Protein AF-A0A6A6EJ48-F1 (afdb_monomer)

Mean predicted aligned error: 12.06 Å

Sequence (182 aa):
MTHAAISPAILYWGTPVVLITSKNVDDSSNTTQNIFRTKQCVLILPSASISHFVNTIARTTGAEHMSPVKAVLGYRHVKYKWPISGMTPLGSMLVAPLRVKELSDSPTPIKGATMTLELKILRVYVDNSIRKDERIDCIGPDKWDPIIVSFQEFYGLDNSRIAKILTGSEVRDNSLDEEPSI

Foldseek 3Di:
DDKDWFPAPPVDPPDWDKDKDFQDPVSQPPQVVVCVVFQKDADDFAAPVLVQLVVQCPLEGLRPDDDPVSVVVPRDYDVDSCVRSVDDFACDPPGRPRDDFGHDDDWDDDPDRMTMGTTDRPIDMDDQQQADPVGSSYGNLCSRQTWDADPNDTDTCPVVDPDDDDDPVPPDDDPDDDDDDD

Organism: NCBI:txid1314779

pLDDT: mean 71.64, std 15.64, range [31.0, 90.81]

Nearest PDB structures (foldseek):
  3bpk-assembly1_B  TM=7.131E-01  e=1.961E-04  Bacillus cereus ATCC 14579

Structure (mmCIF, N/CA/C/O backbone):
data_AF-A0A6A6EJ48-F1
#
_entry.id   AF-A0A6A6EJ48-F1
#
loop_
_atom_site.group_PDB
_atom_site.id
_atom_site.type_symbol
_atom_site.label_atom_id
_atom_site.label_alt_id
_atom_site.label_comp_id
_atom_site.label_asym_id
_atom_site.label_entity_id
_atom_site.label_seq_id
_atom_site.pdbx_PDB_ins_code
_atom_site.Cartn_x
_atom_site.Cartn_y
_atom_site.Cartn_z
_atom_site.occupancy
_atom_site.B_iso_or_equiv
_atom_site.auth_seq_id
_atom_site.auth_comp_id
_atom_site.auth_asym_id
_atom_site.auth_atom_id
_atom_site.pdbx_PDB_model_num
ATOM 1 N N . MET A 1 1 ? -2.903 -12.635 -14.234 1.00 55.75 1 MET A N 1
ATOM 2 C CA . MET A 1 1 ? -1.908 -11.929 -13.401 1.00 55.75 1 MET A CA 1
ATOM 3 C C . MET A 1 1 ? -1.119 -12.951 -12.603 1.00 55.75 1 MET A C 1
ATOM 5 O O . MET A 1 1 ? -1.691 -13.623 -11.749 1.00 55.75 1 MET A O 1
ATOM 9 N N . THR A 1 2 ? 0.152 -13.151 -12.951 1.00 77.00 2 THR A N 1
ATOM 10 C CA . THR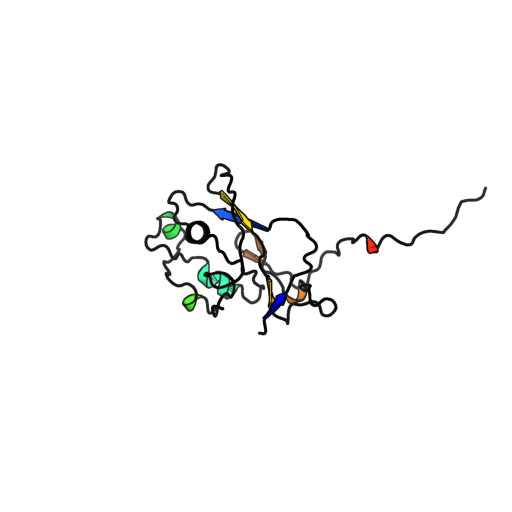 A 1 2 ? 1.054 -14.094 -12.275 1.00 77.00 2 THR A CA 1
ATOM 11 C C . THR A 1 2 ? 2.006 -13.309 -11.382 1.00 77.00 2 THR A C 1
ATOM 13 O O . THR A 1 2 ? 2.823 -12.522 -11.850 1.00 77.00 2 THR A O 1
ATOM 16 N N . HIS A 1 3 ? 1.897 -13.531 -10.073 1.00 75.31 3 HIS A N 1
ATOM 17 C CA . HIS A 1 3 ? 2.796 -12.941 -9.089 1.00 75.31 3 HIS A CA 1
ATOM 18 C C . HIS A 1 3 ? 3.906 -13.934 -8.762 1.00 75.31 3 HIS A C 1
ATOM 20 O O . HIS A 1 3 ? 3.617 -15.067 -8.375 1.00 75.31 3 HIS A O 1
ATOM 26 N N . ALA A 1 4 ? 5.162 -13.499 -8.825 1.00 78.56 4 ALA A N 1
ATOM 27 C CA . ALA A 1 4 ? 6.275 -14.249 -8.252 1.00 78.56 4 ALA A CA 1
ATOM 28 C C . ALA A 1 4 ? 6.845 -13.524 -7.025 1.00 78.56 4 ALA A C 1
ATOM 30 O O . ALA A 1 4 ? 6.841 -12.292 -6.941 1.00 78.56 4 ALA A O 1
ATOM 31 N N . ALA A 1 5 ? 7.335 -14.303 -6.061 1.00 79.75 5 ALA A N 1
ATOM 32 C CA . ALA A 1 5 ? 8.097 -13.766 -4.943 1.00 79.75 5 ALA A CA 1
ATOM 33 C C . ALA A 1 5 ? 9.440 -13.229 -5.451 1.00 79.75 5 ALA A C 1
ATOM 35 O O . ALA A 1 5 ? 10.083 -13.881 -6.272 1.00 79.75 5 ALA A O 1
ATOM 36 N N . ILE A 1 6 ? 9.869 -12.076 -4.944 1.00 75.25 6 ILE A N 1
ATOM 37 C CA . ILE A 1 6 ? 11.215 -11.547 -5.188 1.00 75.25 6 ILE A CA 1
ATOM 38 C C . ILE A 1 6 ? 11.864 -11.113 -3.876 1.00 75.25 6 ILE A C 1
ATOM 40 O O . ILE A 1 6 ? 11.180 -10.740 -2.919 1.00 75.25 6 ILE A O 1
ATOM 44 N N . SER A 1 7 ? 13.195 -11.154 -3.856 1.00 68.75 7 SER A N 1
ATOM 45 C CA . SER A 1 7 ? 14.002 -10.299 -2.990 1.00 68.75 7 SER A CA 1
ATOM 46 C C . SER A 1 7 ? 14.327 -9.067 -3.829 1.00 68.75 7 SER A C 1
ATOM 48 O O . SER A 1 7 ? 15.205 -9.162 -4.685 1.00 68.75 7 SER A O 1
ATOM 50 N N . PRO A 1 8 ? 13.561 -7.971 -3.716 1.00 60.31 8 PRO A N 1
ATOM 51 C CA . PRO A 1 8 ? 13.697 -6.881 -4.661 1.00 60.31 8 PRO A CA 1
ATOM 52 C C . PRO A 1 8 ? 15.005 -6.134 -4.408 1.00 60.31 8 PRO A C 1
ATOM 54 O O . PRO A 1 8 ? 15.325 -5.823 -3.260 1.00 60.31 8 PRO A O 1
ATOM 57 N N . ALA A 1 9 ? 15.714 -5.759 -5.470 1.00 52.00 9 ALA A N 1
ATOM 58 C CA . ALA A 1 9 ? 16.821 -4.810 -5.374 1.00 52.00 9 ALA A CA 1
ATOM 59 C C . ALA A 1 9 ? 16.290 -3.372 -5.269 1.00 52.00 9 ALA A C 1
ATOM 61 O O . ALA A 1 9 ? 16.655 -2.487 -6.044 1.00 52.00 9 ALA A O 1
ATOM 62 N N . ILE A 1 10 ? 15.419 -3.136 -4.280 1.00 54.84 10 ILE A N 1
ATOM 63 C CA . ILE A 1 10 ? 15.182 -1.788 -3.771 1.00 54.84 10 ILE A CA 1
ATOM 64 C C . ILE A 1 10 ? 16.547 -1.312 -3.283 1.00 54.84 10 ILE A C 1
ATOM 66 O O . ILE A 1 10 ? 17.154 -1.950 -2.422 1.00 54.84 10 ILE A O 1
ATOM 70 N N . LEU A 1 11 ? 17.051 -0.225 -3.866 1.00 42.12 11 LEU A N 1
ATOM 71 C CA . LEU A 1 11 ? 18.423 0.248 -3.668 1.00 42.12 11 LEU A CA 1
ATOM 72 C C . LEU A 1 11 ? 18.575 1.021 -2.338 1.00 42.12 11 LEU A C 1
ATOM 74 O O . LEU A 1 11 ? 19.151 2.099 -2.282 1.00 42.12 11 LEU A O 1
ATOM 78 N N . TYR A 1 12 ? 18.021 0.434 -1.274 1.00 44.66 12 TYR A N 1
ATOM 79 C CA . TYR A 1 12 ? 17.993 0.892 0.113 1.00 44.66 12 TYR A CA 1
ATOM 80 C C . TYR A 1 12 ? 18.203 -0.320 1.034 1.00 44.66 12 TYR A C 1
ATOM 82 O O . TYR A 1 12 ? 17.316 -0.745 1.776 1.00 44.66 12 TYR A O 1
ATOM 90 N N . TRP A 1 13 ? 19.391 -0.924 0.952 1.00 31.00 13 TRP A N 1
ATOM 91 C CA . TRP A 1 13 ? 19.819 -1.928 1.927 1.00 31.00 13 TRP A CA 1
ATOM 92 C C . TRP A 1 13 ? 19.894 -1.286 3.321 1.00 31.00 13 TRP A C 1
ATOM 94 O O . TRP A 1 13 ? 20.613 -0.311 3.515 1.00 31.00 13 TRP A O 1
ATOM 104 N N . GLY A 1 14 ? 19.182 -1.857 4.296 1.00 42.69 14 GLY A N 1
ATOM 105 C CA . GLY A 1 14 ? 19.339 -1.521 5.717 1.00 42.69 14 GLY A CA 1
ATOM 106 C C . GLY A 1 14 ? 18.404 -0.454 6.298 1.00 42.69 14 GLY A C 1
ATOM 107 O O . GLY A 1 14 ? 18.509 -0.186 7.491 1.00 42.69 14 GLY A O 1
ATOM 108 N N . THR A 1 15 ? 17.475 0.131 5.534 1.00 51.19 15 THR A N 1
ATOM 109 C CA . THR A 1 15 ? 16.475 1.061 6.098 1.00 51.19 15 THR A CA 1
ATOM 110 C C . THR A 1 15 ? 15.190 0.314 6.483 1.00 51.19 15 THR A C 1
ATOM 112 O O . THR A 1 15 ? 14.636 -0.392 5.635 1.00 51.19 15 THR A O 1
ATOM 115 N N . PRO A 1 16 ? 14.676 0.445 7.722 1.00 60.44 16 PRO A N 1
ATOM 116 C CA . PRO A 1 16 ? 13.374 -0.110 8.070 1.00 60.44 16 PRO A CA 1
ATOM 117 C C . PRO A 1 16 ? 12.257 0.570 7.270 1.00 60.44 16 PRO A C 1
ATOM 119 O O . PRO A 1 16 ? 12.273 1.786 7.074 1.00 60.44 16 PRO A O 1
ATOM 122 N N . VAL A 1 17 ? 11.242 -0.192 6.851 1.00 72.69 17 VAL A N 1
ATOM 123 C CA . VAL A 1 17 ? 9.995 0.427 6.381 1.00 72.69 17 VAL A CA 1
ATOM 124 C C . VAL A 1 17 ? 9.297 1.014 7.601 1.00 72.69 17 VAL A C 1
ATOM 126 O O . VAL A 1 17 ? 9.210 0.359 8.630 1.00 72.69 17 VAL A O 1
ATOM 129 N N . VAL A 1 18 ? 8.788 2.236 7.505 1.00 69.50 18 VAL A N 1
ATOM 130 C CA . VAL A 1 18 ? 8.060 2.873 8.605 1.00 69.50 18 VAL A CA 1
ATOM 131 C C . VAL A 1 18 ? 6.624 3.125 8.168 1.00 69.50 18 VAL A C 1
ATOM 133 O O . VAL A 1 18 ? 6.368 3.913 7.261 1.00 69.50 18 VAL A O 1
ATOM 136 N N . LEU A 1 19 ? 5.676 2.457 8.824 1.00 75.62 19 LEU A N 1
ATOM 137 C CA . LEU A 1 19 ? 4.253 2.747 8.709 1.00 75.62 19 LEU A CA 1
ATOM 138 C C . LEU A 1 19 ? 3.869 3.776 9.769 1.00 75.62 19 LEU A C 1
ATOM 140 O O . LEU A 1 19 ? 3.797 3.473 10.960 1.00 75.62 19 LEU A O 1
ATOM 144 N N . ILE A 1 20 ? 3.566 4.987 9.315 1.00 71.75 20 ILE A N 1
ATOM 145 C CA . ILE A 1 20 ? 2.906 5.996 10.138 1.00 71.75 20 ILE A CA 1
ATOM 146 C C . ILE A 1 20 ? 1.398 5.753 10.048 1.00 71.75 20 ILE A C 1
ATOM 148 O O . ILE A 1 20 ? 0.818 5.701 8.964 1.00 71.75 20 ILE A O 1
ATOM 152 N N . THR A 1 21 ? 0.755 5.576 11.196 1.00 74.56 21 THR A N 1
ATOM 153 C CA . THR A 1 21 ? -0.691 5.372 11.321 1.00 74.56 21 THR A CA 1
ATOM 154 C C . THR A 1 21 ? -1.241 6.216 12.468 1.00 74.56 21 THR A C 1
ATOM 156 O O . THR A 1 21 ? -0.479 6.775 13.256 1.00 74.56 21 THR A O 1
ATOM 159 N N . SER A 1 22 ? -2.562 6.330 12.588 1.00 65.31 22 SER A N 1
ATOM 160 C CA . SER A 1 22 ? -3.183 7.014 13.720 1.00 65.31 22 SER A CA 1
ATOM 161 C C . SER A 1 22 ? -3.638 6.036 14.803 1.00 65.31 22 SER A C 1
ATOM 163 O O . SER A 1 22 ? -4.121 4.924 14.543 1.00 65.31 22 SER A O 1
ATOM 165 N N . LYS A 1 23 ? -3.535 6.493 16.051 1.00 64.56 23 LYS A N 1
ATOM 166 C CA . LYS A 1 23 ? -4.315 5.961 17.163 1.00 64.56 23 LYS A CA 1
ATOM 167 C C . LYS A 1 23 ? -5.405 6.981 17.478 1.00 64.56 23 LYS A C 1
ATOM 169 O O . LYS A 1 23 ? -5.115 8.080 17.947 1.00 64.56 23 LYS A O 1
ATOM 174 N N . ASN A 1 24 ? -6.656 6.624 17.197 1.00 64.06 24 ASN A N 1
ATOM 175 C CA . ASN A 1 24 ? -7.794 7.458 17.575 1.00 64.06 24 ASN A CA 1
ATOM 176 C C . ASN A 1 24 ? -7.859 7.577 19.108 1.00 64.06 24 ASN A C 1
ATOM 178 O O . ASN A 1 24 ? -7.449 6.660 19.819 1.00 64.06 24 ASN A O 1
ATOM 182 N N . VAL A 1 25 ? -8.419 8.677 19.617 1.00 58.88 25 VAL A N 1
ATOM 183 C CA . VAL A 1 25 ? -8.568 8.917 21.068 1.00 58.88 25 VAL A CA 1
ATOM 184 C C . VAL A 1 25 ? -9.432 7.837 21.745 1.00 58.88 25 VAL A C 1
ATOM 186 O O . VAL A 1 25 ? -9.207 7.504 22.901 1.00 58.88 25 VAL A O 1
ATOM 189 N N . ASP A 1 26 ? -10.365 7.244 20.996 1.00 61.72 26 ASP A N 1
ATOM 190 C CA . ASP A 1 26 ? -11.236 6.125 21.389 1.00 61.72 26 ASP A CA 1
ATOM 191 C C . ASP A 1 26 ? -10.658 4.730 21.041 1.00 61.72 26 ASP A C 1
ATOM 193 O O . ASP A 1 26 ? -11.379 3.737 21.049 1.00 61.72 26 ASP A O 1
ATOM 197 N N . ASP A 1 27 ? -9.380 4.657 20.651 1.00 61.97 27 ASP A N 1
ATOM 198 C CA . ASP A 1 27 ? -8.685 3.471 20.119 1.00 61.97 27 ASP A CA 1
ATOM 199 C C . ASP A 1 27 ? -9.342 2.815 18.878 1.00 61.97 27 ASP A C 1
ATOM 201 O O . ASP A 1 27 ? -8.900 1.762 18.426 1.00 61.97 27 ASP A O 1
ATOM 205 N N . SER A 1 28 ? -10.367 3.416 18.253 1.00 65.06 28 SER A N 1
ATOM 206 C CA . SER A 1 28 ? -11.213 2.786 17.212 1.00 65.06 28 SER A CA 1
ATOM 207 C C . SER A 1 28 ? -10.559 2.605 15.824 1.00 65.06 28 SER A C 1
ATOM 209 O O . SER A 1 28 ? -11.240 2.591 14.787 1.00 65.06 28 SER A O 1
ATOM 211 N N . SER A 1 29 ? -9.230 2.520 15.763 1.00 72.06 29 SER A N 1
ATOM 212 C CA . SER A 1 29 ? -8.481 2.218 14.541 1.00 72.06 29 SER A CA 1
ATOM 213 C C . SER A 1 29 ? -8.277 0.708 14.424 1.00 72.06 29 SER A C 1
ATOM 215 O O . SER A 1 29 ? -7.304 0.152 14.933 1.00 72.06 29 SER A O 1
ATOM 217 N N . ASN A 1 30 ? -9.189 0.027 13.720 1.00 76.56 30 ASN A N 1
ATOM 218 C CA . ASN A 1 30 ? -9.104 -1.423 13.498 1.00 76.56 30 ASN A CA 1
ATOM 219 C C . ASN A 1 30 ? -7.765 -1.856 12.877 1.00 76.56 30 ASN A C 1
ATOM 221 O O . ASN A 1 30 ? -7.325 -2.973 13.127 1.00 76.56 30 ASN A O 1
ATOM 225 N N . THR A 1 31 ? -7.117 -1.015 12.063 1.00 77.62 31 THR A N 1
ATOM 226 C CA . THR A 1 31 ? -5.781 -1.309 11.517 1.00 77.62 31 THR A CA 1
ATOM 227 C C . THR A 1 31 ? -4.763 -1.394 12.650 1.00 77.62 31 THR A C 1
ATOM 229 O O . THR A 1 31 ? -4.150 -2.440 12.838 1.00 77.62 31 THR A O 1
ATOM 232 N N . THR A 1 32 ? -4.662 -0.340 13.463 1.00 74.88 32 THR A N 1
ATOM 233 C CA . THR A 1 32 ? -3.782 -0.264 14.636 1.00 74.88 32 THR A CA 1
ATOM 234 C C . THR A 1 32 ? -4.032 -1.415 15.614 1.00 74.88 32 THR A C 1
ATOM 236 O O . THR A 1 32 ? -3.099 -2.139 15.957 1.00 74.88 32 THR A O 1
ATOM 239 N N . GLN A 1 33 ? -5.292 -1.662 15.994 1.00 77.62 33 GLN A N 1
ATOM 240 C CA . GLN A 1 33 ? -5.654 -2.769 16.887 1.00 77.62 33 GLN A CA 1
ATOM 241 C C . GLN A 1 33 ? -5.273 -4.141 16.316 1.00 77.62 33 GLN A C 1
ATOM 243 O O . GLN A 1 33 ? -4.746 -4.987 17.039 1.00 77.62 33 GLN A O 1
ATOM 248 N N . ASN A 1 34 ? -5.527 -4.385 15.024 1.00 83.25 34 ASN A N 1
ATOM 249 C CA . ASN A 1 34 ? -5.185 -5.662 14.404 1.00 83.25 34 ASN A CA 1
ATOM 250 C C . ASN A 1 34 ? -3.674 -5.879 14.378 1.00 83.25 34 ASN A C 1
ATOM 252 O O . ASN A 1 34 ? -3.247 -6.959 14.767 1.00 83.25 34 ASN A O 1
ATOM 256 N N . ILE A 1 35 ? -2.880 -4.869 14.006 1.00 82.50 35 ILE A N 1
ATOM 257 C CA . ILE A 1 35 ? -1.416 -4.989 13.986 1.00 82.50 35 ILE A CA 1
ATOM 258 C C . ILE A 1 35 ? -0.873 -5.230 15.400 1.00 82.50 35 ILE A C 1
ATOM 260 O O . ILE A 1 35 ? -0.036 -6.109 15.576 1.00 82.50 35 ILE A O 1
ATOM 264 N N . PHE A 1 36 ? -1.388 -4.549 16.430 1.00 80.44 36 PHE A N 1
ATOM 265 C CA . PHE A 1 36 ? -0.990 -4.836 17.813 1.00 80.44 36 PHE A CA 1
ATOM 266 C C . PHE A 1 36 ? -1.355 -6.252 18.266 1.00 80.44 36 PHE A C 1
ATOM 268 O O . PHE A 1 36 ? -0.541 -6.912 18.909 1.00 80.44 36 PHE A O 1
ATOM 275 N N . ARG A 1 37 ? -2.558 -6.728 17.930 1.00 81.81 37 ARG A N 1
ATOM 276 C CA . ARG A 1 37 ? -3.065 -8.042 18.347 1.00 81.81 37 ARG A CA 1
ATOM 277 C C . ARG A 1 37 ? -2.375 -9.204 17.635 1.00 81.81 37 ARG A C 1
ATOM 279 O O . ARG A 1 37 ? -2.161 -10.241 18.251 1.00 81.81 37 ARG A O 1
ATOM 286 N N . THR A 1 38 ? -2.092 -9.073 16.340 1.00 82.50 38 THR A N 1
ATOM 287 C CA . THR A 1 38 ? -1.522 -10.165 15.536 1.00 82.50 38 THR A CA 1
ATOM 288 C C . THR A 1 38 ? -0.014 -10.059 15.371 1.00 82.50 38 THR A C 1
ATOM 290 O O . THR A 1 38 ? 0.606 -11.082 15.115 1.00 82.50 38 THR A O 1
ATOM 293 N N . LYS A 1 39 ? 0.571 -8.855 15.494 1.00 81.00 39 LYS A N 1
ATOM 294 C CA . LYS A 1 39 ? 1.949 -8.513 15.078 1.00 81.00 39 LYS A CA 1
ATOM 295 C C . LYS A 1 39 ? 2.216 -8.808 13.599 1.00 81.00 39 LYS A C 1
ATOM 297 O O . LYS A 1 39 ? 3.336 -9.092 13.188 1.00 81.00 39 LYS A O 1
ATOM 302 N N . GLN A 1 40 ? 1.150 -8.757 12.802 1.00 80.31 40 GLN A N 1
ATOM 303 C CA . GLN A 1 40 ? 1.139 -9.155 11.403 1.00 80.31 40 GLN A CA 1
ATOM 304 C C . GLN A 1 40 ? 0.338 -8.142 10.590 1.00 80.31 40 GLN A C 1
ATOM 306 O O . GLN A 1 40 ? -0.779 -7.779 10.965 1.00 80.31 40 GLN A O 1
ATOM 311 N N . CYS A 1 41 ? 0.891 -7.680 9.471 1.00 81.88 41 CYS A N 1
ATOM 312 C CA . CYS A 1 41 ? 0.253 -6.667 8.636 1.00 81.88 41 CYS A CA 1
ATOM 313 C C . CYS A 1 41 ? 0.522 -6.865 7.147 1.00 81.88 41 CYS A C 1
ATOM 315 O O . CYS A 1 41 ? 1.137 -7.852 6.734 1.00 81.88 41 CYS A O 1
ATOM 317 N N . VAL A 1 42 ? -0.061 -5.961 6.357 1.00 79.69 42 VAL A N 1
ATOM 318 C CA . VAL A 1 42 ? -0.186 -6.058 4.909 1.00 79.69 42 VAL A CA 1
ATOM 319 C C . VAL A 1 42 ? -0.198 -4.669 4.276 1.00 79.69 42 VAL A C 1
ATOM 321 O O . VAL A 1 42 ? -1.130 -3.902 4.503 1.00 79.69 42 VAL A O 1
ATOM 324 N N . LEU A 1 43 ? 0.811 -4.376 3.452 1.00 81.75 43 LEU A N 1
ATOM 325 C CA . LEU A 1 43 ? 0.937 -3.156 2.657 1.00 81.75 43 LEU A CA 1
ATOM 326 C C . LEU A 1 43 ? 0.751 -3.460 1.166 1.00 81.75 43 LEU A C 1
ATOM 328 O O . LEU A 1 43 ? 1.649 -3.973 0.502 1.00 81.75 43 LEU A O 1
ATOM 332 N N . ILE A 1 44 ? -0.420 -3.129 0.628 1.00 81.00 44 ILE A N 1
ATOM 333 C CA . ILE A 1 44 ? -0.667 -3.160 -0.818 1.00 81.00 44 ILE A CA 1
ATOM 334 C C . ILE A 1 44 ? -0.271 -1.791 -1.376 1.00 81.00 44 ILE A C 1
ATOM 336 O O . ILE A 1 44 ? -0.762 -0.777 -0.883 1.00 81.00 44 ILE A O 1
ATOM 340 N N . LEU A 1 45 ? 0.601 -1.763 -2.387 1.00 85.81 45 LEU A N 1
ATOM 341 C CA . LEU A 1 45 ? 1.045 -0.535 -3.051 1.00 85.81 45 LEU A CA 1
ATOM 342 C C . LEU A 1 45 ? 0.385 -0.454 -4.449 1.00 85.81 45 LEU A C 1
ATOM 344 O O . LEU A 1 45 ? 0.816 -1.162 -5.363 1.00 85.81 45 LEU A O 1
ATOM 348 N N . PRO A 1 46 ? -0.712 0.311 -4.608 1.00 84.44 46 PRO A N 1
ATOM 349 C CA . PRO A 1 46 ? -1.560 0.263 -5.799 1.00 84.44 46 PRO A CA 1
ATOM 350 C C . PRO A 1 46 ? -0.995 1.044 -6.995 1.00 84.44 46 PRO A C 1
ATOM 352 O O . PRO A 1 46 ? -0.358 2.081 -6.823 1.00 84.44 46 PRO A O 1
ATOM 355 N N . SER A 1 47 ? -1.312 0.572 -8.202 1.00 87.06 47 SER A N 1
ATOM 356 C CA . SER A 1 47 ? -1.178 1.319 -9.460 1.00 87.06 47 SER A CA 1
ATOM 357 C C . SER A 1 47 ? -2.362 2.275 -9.676 1.00 87.06 47 SER A C 1
ATOM 359 O O . SER A 1 47 ? -3.464 2.023 -9.175 1.00 87.06 47 SER A O 1
ATOM 361 N N . ALA A 1 48 ? -2.185 3.339 -10.464 1.00 87.50 48 ALA A N 1
ATOM 362 C CA . ALA A 1 48 ? -3.220 4.338 -10.752 1.00 87.50 48 ALA A CA 1
ATOM 363 C C . ALA A 1 48 ? -4.503 3.724 -11.334 1.00 87.50 48 ALA A C 1
ATOM 365 O O . ALA A 1 48 ? -5.616 4.124 -10.976 1.00 87.50 48 ALA A O 1
ATOM 366 N N . SER A 1 49 ? -4.354 2.669 -12.138 1.00 85.25 49 SER A N 1
ATOM 367 C CA . SER A 1 49 ? -5.447 1.895 -12.737 1.00 85.25 49 SER A CA 1
ATOM 368 C C . SER A 1 49 ? -6.451 1.304 -11.733 1.00 85.25 49 SER A C 1
ATOM 370 O O . SER A 1 49 ? -7.615 1.111 -12.090 1.00 85.25 49 SER A O 1
ATOM 372 N N . ILE A 1 50 ? -6.061 1.059 -10.473 1.00 81.50 50 ILE A N 1
ATOM 373 C CA . ILE A 1 50 ? -6.952 0.502 -9.432 1.00 81.50 50 ILE A CA 1
ATOM 374 C C . ILE A 1 50 ? -7.455 1.536 -8.409 1.00 81.50 50 ILE A C 1
ATOM 376 O O . ILE A 1 50 ? -8.119 1.176 -7.435 1.00 81.50 50 ILE A O 1
ATOM 380 N N . SER A 1 51 ? -7.206 2.828 -8.643 1.00 84.25 51 SER A N 1
ATOM 381 C CA . SER A 1 51 ? -7.647 3.953 -7.795 1.00 84.25 51 SER A CA 1
ATOM 382 C C . SER A 1 51 ? -9.145 3.937 -7.454 1.00 84.25 51 SER A C 1
ATOM 384 O O . SER A 1 51 ? -9.530 4.196 -6.312 1.00 84.25 51 SER A O 1
ATOM 386 N N . HIS A 1 52 ? -10.005 3.562 -8.402 1.00 82.94 52 HIS A N 1
ATOM 387 C CA . HIS A 1 52 ? -11.455 3.474 -8.198 1.00 82.94 52 HIS A CA 1
ATOM 388 C C . HIS A 1 52 ? -11.858 2.401 -7.162 1.00 82.94 52 HIS A C 1
ATOM 390 O O . HIS A 1 52 ? -12.725 2.643 -6.313 1.00 82.94 52 HIS A O 1
ATOM 396 N N . PHE A 1 53 ? -11.182 1.245 -7.148 1.00 80.44 53 PHE A N 1
ATOM 397 C CA . PHE A 1 53 ? -11.378 0.210 -6.126 1.00 80.44 53 PHE A CA 1
ATOM 398 C C . PHE A 1 53 ? -10.917 0.687 -4.739 1.00 80.44 53 PHE A C 1
ATOM 400 O O . PHE A 1 53 ? -11.605 0.452 -3.741 1.00 80.44 53 PHE A O 1
ATOM 407 N N . VAL A 1 54 ? -9.798 1.422 -4.673 1.00 82.12 54 VAL A N 1
ATOM 408 C CA . VAL A 1 54 ? -9.301 2.048 -3.432 1.00 82.12 54 VAL A CA 1
ATOM 409 C C . VAL A 1 54 ? -10.310 3.073 -2.898 1.00 82.12 54 VAL A C 1
ATOM 411 O O . VAL A 1 54 ? -10.647 3.050 -1.712 1.00 82.12 54 VAL A O 1
ATOM 414 N N . ASN A 1 55 ? -10.867 3.925 -3.764 1.00 84.62 55 ASN A N 1
ATOM 415 C CA . ASN A 1 55 ? -11.840 4.941 -3.357 1.00 84.62 55 ASN A CA 1
ATOM 416 C C . ASN A 1 55 ? -13.131 4.321 -2.783 1.00 84.62 55 ASN A C 1
ATOM 418 O O . ASN A 1 55 ? -13.684 4.798 -1.791 1.00 84.62 55 ASN A O 1
ATOM 422 N N . THR A 1 56 ? -13.568 3.183 -3.334 1.00 83.38 56 THR A N 1
ATOM 423 C CA . THR A 1 56 ? -14.789 2.473 -2.902 1.00 83.38 56 THR A CA 1
ATOM 424 C C . THR A 1 56 ? -14.745 2.030 -1.426 1.00 83.38 56 THR A C 1
ATOM 426 O O . THR A 1 56 ? -15.789 1.917 -0.770 1.00 83.38 56 THR A O 1
ATOM 429 N N . ILE A 1 57 ? -13.542 1.840 -0.865 1.00 81.62 57 ILE A N 1
ATOM 430 C CA . ILE A 1 57 ? -13.324 1.497 0.550 1.00 81.62 57 ILE A CA 1
ATOM 431 C C . ILE A 1 57 ? -12.861 2.668 1.430 1.00 81.62 57 ILE A C 1
ATOM 433 O O . ILE A 1 57 ? -12.805 2.487 2.652 1.00 81.62 57 ILE A O 1
ATOM 437 N N . ALA A 1 58 ? -12.572 3.847 0.869 1.00 81.56 58 ALA A N 1
ATOM 438 C CA . ALA A 1 58 ? -11.982 4.972 1.600 1.00 81.56 58 ALA A CA 1
ATOM 439 C C . ALA A 1 58 ? -12.864 5.446 2.772 1.00 81.56 58 ALA A C 1
ATOM 441 O O . ALA A 1 58 ? -12.417 5.485 3.917 1.00 81.56 58 ALA A O 1
ATOM 442 N N . ARG A 1 59 ? -14.158 5.691 2.527 1.00 83.00 59 ARG A N 1
ATOM 443 C CA . ARG A 1 59 ? -15.136 6.132 3.548 1.00 83.00 59 ARG A CA 1
ATOM 444 C C . ARG A 1 59 ? -15.863 4.960 4.218 1.00 83.00 59 ARG A C 1
ATOM 446 O O . ARG A 1 59 ? -17.080 4.969 4.394 1.00 83.00 59 ARG A O 1
ATOM 453 N N . THR A 1 60 ? -15.127 3.904 4.570 1.00 83.94 60 THR A N 1
ATOM 454 C CA . THR A 1 60 ? -15.704 2.711 5.215 1.00 83.94 60 THR A CA 1
ATOM 455 C C . THR A 1 60 ? -14.966 2.334 6.493 1.00 83.94 60 THR A C 1
ATOM 457 O O . THR A 1 60 ? -13.735 2.378 6.559 1.00 83.94 60 THR A O 1
ATOM 460 N N . THR A 1 61 ? -15.702 1.922 7.523 1.00 80.25 61 THR A N 1
ATOM 461 C CA . THR A 1 61 ? -15.130 1.454 8.793 1.00 80.25 61 THR A CA 1
ATOM 462 C C . THR A 1 61 ? -15.641 0.058 9.130 1.00 80.25 61 THR A C 1
ATOM 464 O O . THR A 1 61 ? -16.812 -0.227 8.923 1.00 80.25 61 THR A O 1
ATOM 467 N N . GLY A 1 62 ? -14.771 -0.818 9.633 1.00 79.31 62 GLY A N 1
ATOM 468 C CA . GLY A 1 62 ? -15.164 -2.141 10.141 1.00 79.31 62 GLY A CA 1
ATOM 469 C C . GLY A 1 62 ? -15.424 -2.151 11.649 1.00 79.31 62 GLY A C 1
ATOM 470 O O . GLY A 1 62 ? -15.437 -3.220 12.249 1.00 79.31 62 GLY A O 1
ATOM 471 N N . ALA A 1 63 ? -15.502 -0.975 12.280 1.00 76.69 63 ALA A N 1
ATOM 472 C CA . ALA A 1 63 ? -15.834 -0.836 13.692 1.00 76.69 63 ALA A CA 1
ATOM 473 C C . ALA A 1 63 ? -17.357 -0.909 13.857 1.00 76.69 63 ALA A C 1
ATOM 475 O O . ALA A 1 63 ? -18.076 -0.129 13.233 1.00 76.69 63 ALA A O 1
ATOM 476 N N . GLU A 1 64 ? -17.822 -1.839 14.690 1.00 70.94 64 GLU A N 1
ATOM 477 C CA . GLU A 1 64 ? -19.247 -2.117 14.924 1.00 70.94 64 GLU A CA 1
ATOM 478 C C . G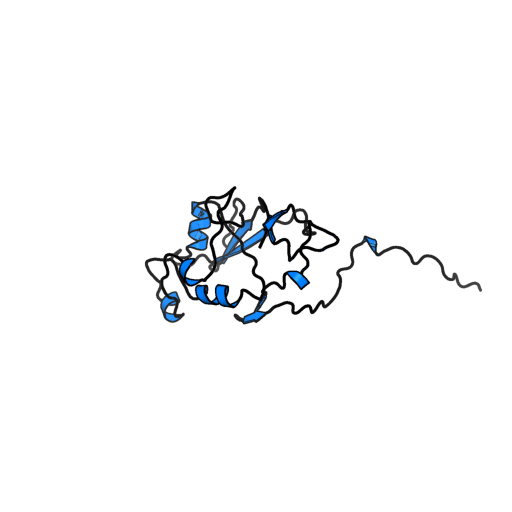LU A 1 64 ? -19.990 -0.906 15.507 1.00 70.94 64 GLU A C 1
ATOM 480 O O . GLU A 1 64 ? -21.117 -0.610 15.112 1.00 70.94 64 GLU A O 1
ATOM 485 N N . HIS A 1 65 ? -19.307 -0.126 16.350 1.00 76.56 65 HIS A N 1
ATOM 486 C CA . HIS A 1 65 ? -19.735 1.207 16.758 1.00 76.56 65 HIS A CA 1
ATOM 487 C C . HIS A 1 65 ? -18.926 2.276 16.011 1.00 76.56 65 HIS A C 1
ATOM 489 O O . HIS A 1 65 ? -17.698 2.350 16.113 1.00 76.56 65 HIS A O 1
ATOM 495 N N . MET A 1 66 ? -19.621 3.117 15.243 1.00 76.12 66 MET A N 1
ATOM 496 C CA . MET A 1 66 ? -19.023 4.232 14.511 1.00 76.12 66 MET A CA 1
ATOM 497 C C . MET A 1 66 ? -18.983 5.486 15.388 1.00 76.12 66 MET A C 1
ATOM 499 O O . MET A 1 66 ? -20.012 5.915 15.904 1.00 76.12 66 MET A O 1
ATOM 503 N N . SER A 1 67 ? -17.807 6.103 15.532 1.00 73.62 67 SER A N 1
ATOM 504 C CA . SER A 1 67 ? -17.666 7.333 16.316 1.00 73.62 67 SER A CA 1
ATOM 505 C C . SER A 1 67 ? -18.338 8.540 15.632 1.00 73.62 67 SER A C 1
ATOM 507 O O . SER A 1 67 ? -18.386 8.590 14.397 1.00 73.62 67 SER A O 1
ATOM 509 N N . PRO A 1 68 ? -18.815 9.551 16.391 1.00 78.12 68 PRO A N 1
ATOM 510 C CA . PRO A 1 68 ? -19.514 10.712 15.826 1.00 78.12 68 PRO A CA 1
ATOM 511 C C . PRO A 1 68 ? -18.714 11.451 14.746 1.00 78.12 68 PRO A C 1
ATOM 513 O O . PRO A 1 68 ? -19.268 11.855 13.729 1.00 78.12 68 PRO A O 1
ATOM 516 N N . VAL A 1 69 ? -17.389 11.549 14.909 1.00 73.50 69 VAL A N 1
ATOM 517 C CA . VAL A 1 69 ? -16.488 12.165 13.919 1.00 73.50 69 VAL A CA 1
ATOM 518 C C . VAL A 1 69 ? -16.526 11.413 12.582 1.00 73.50 69 VAL A C 1
ATOM 520 O O . VAL A 1 69 ? -16.646 12.033 11.528 1.00 73.50 69 VAL A O 1
ATOM 523 N N . LYS A 1 70 ? -16.491 10.072 12.604 1.00 74.62 70 LYS A N 1
ATOM 524 C CA . LYS A 1 70 ? -16.612 9.245 11.390 1.00 74.62 70 LYS A CA 1
ATOM 525 C C . LYS A 1 70 ? -17.990 9.412 10.734 1.00 74.62 70 LYS A C 1
ATOM 527 O O . LYS A 1 70 ? -18.062 9.453 9.509 1.00 74.62 70 LYS A O 1
ATOM 532 N N . ALA A 1 71 ? -19.054 9.558 11.529 1.00 79.62 71 ALA A N 1
ATOM 533 C CA . ALA A 1 71 ? -20.407 9.800 11.027 1.00 79.62 71 ALA A CA 1
ATOM 534 C C . ALA A 1 71 ? -20.533 11.157 10.307 1.00 79.62 71 ALA A C 1
ATOM 536 O O . ALA A 1 71 ? -21.049 11.202 9.194 1.00 79.62 71 ALA A O 1
ATOM 537 N N . VAL A 1 72 ? -19.994 12.242 10.882 1.00 81.81 72 VAL A N 1
ATOM 538 C CA . VAL A 1 72 ? -19.973 13.582 10.254 1.00 81.81 72 VAL A CA 1
ATOM 539 C C . VAL A 1 72 ? -19.135 13.590 8.971 1.00 81.81 72 VAL A C 1
ATOM 541 O O . VAL A 1 72 ? -19.546 14.160 7.965 1.00 81.81 72 VAL A O 1
ATOM 544 N N . LEU A 1 73 ? -18.008 12.871 8.951 1.00 77.12 73 LEU A N 1
ATOM 545 C CA . LEU A 1 73 ? -17.211 12.641 7.736 1.00 77.12 73 LEU A CA 1
ATOM 546 C C . LEU A 1 73 ? -17.883 11.663 6.741 1.00 77.12 73 LEU A C 1
ATOM 548 O O . LEU A 1 73 ? -17.305 11.326 5.703 1.00 77.12 73 LEU A O 1
ATOM 552 N N . GLY A 1 74 ? -19.107 11.206 7.027 1.00 82.75 74 GLY A N 1
ATOM 553 C CA . GLY A 1 74 ? -19.937 10.328 6.199 1.00 82.75 74 GLY A CA 1
ATOM 554 C C . GLY A 1 74 ? -19.292 8.982 5.874 1.00 82.75 74 GLY A C 1
ATOM 555 O O . GLY A 1 74 ? -19.399 8.493 4.749 1.00 82.75 74 GLY A O 1
ATOM 556 N N . TYR A 1 75 ? -18.595 8.392 6.846 1.00 85.19 75 TYR A N 1
ATOM 557 C CA . TYR A 1 75 ? -18.215 6.986 6.778 1.00 85.19 75 TYR A CA 1
ATOM 558 C C . TYR A 1 75 ? -19.458 6.097 6.910 1.00 85.19 75 TYR A C 1
ATOM 560 O O . TYR A 1 75 ? -20.428 6.449 7.577 1.00 85.19 75 TYR A O 1
ATOM 568 N N . ARG A 1 76 ? -19.397 4.899 6.323 1.00 86.62 76 ARG A N 1
ATOM 569 C CA . ARG A 1 76 ? -20.378 3.823 6.545 1.00 86.62 76 ARG A CA 1
ATOM 570 C C . ARG A 1 76 ? -19.733 2.602 7.200 1.00 86.62 76 ARG A C 1
ATOM 572 O O . ARG A 1 76 ? -18.566 2.293 6.932 1.00 86.62 76 ARG A O 1
ATOM 579 N N . HIS A 1 77 ? -20.491 1.885 8.029 1.00 85.62 77 HIS A N 1
ATOM 580 C CA . HIS A 1 77 ? -20.042 0.606 8.576 1.00 85.62 77 HIS A CA 1
ATOM 581 C C . HIS A 1 77 ? -20.030 -0.476 7.484 1.00 85.62 77 HIS A C 1
ATOM 583 O O . HIS A 1 77 ? -21.007 -0.659 6.761 1.00 85.62 77 HIS A O 1
ATOM 589 N N . VAL A 1 78 ? -18.907 -1.183 7.365 1.00 84.12 78 VAL A N 1
ATOM 590 C CA . VAL A 1 78 ? -18.682 -2.308 6.455 1.00 84.12 78 VAL A CA 1
ATOM 591 C C . VAL A 1 78 ? -17.758 -3.306 7.154 1.00 84.12 78 VAL A C 1
ATOM 593 O O . VAL A 1 78 ? -16.537 -3.136 7.165 1.00 84.12 78 VAL A O 1
ATOM 596 N N . LYS A 1 79 ? -18.341 -4.373 7.714 1.00 81.81 79 LYS A N 1
ATOM 597 C CA . LYS A 1 79 ? -17.608 -5.435 8.428 1.00 81.81 79 LYS A CA 1
ATOM 598 C C . LYS A 1 79 ? -16.588 -6.156 7.536 1.00 81.81 79 LYS A C 1
ATOM 600 O O . LYS A 1 79 ? -15.470 -6.422 7.967 1.00 81.81 79 LYS A O 1
ATOM 605 N N . TYR A 1 80 ? -16.951 -6.423 6.279 1.00 81.31 80 TYR A N 1
ATOM 606 C CA . TYR A 1 80 ? -16.096 -7.090 5.293 1.00 81.31 80 TYR A CA 1
ATOM 607 C C . TYR A 1 80 ? -15.896 -6.187 4.077 1.00 81.31 80 TYR A C 1
ATOM 609 O O . TYR A 1 80 ? -16.830 -5.949 3.317 1.00 81.31 80 TYR A O 1
ATOM 617 N N . LYS A 1 81 ? -14.675 -5.671 3.891 1.00 81.56 81 LYS A N 1
ATOM 618 C CA . LYS A 1 81 ? -14.369 -4.718 2.811 1.00 81.56 81 LYS A CA 1
ATOM 619 C C . LYS A 1 81 ? -14.128 -5.365 1.440 1.00 81.56 81 LYS A C 1
ATOM 621 O O . LYS A 1 81 ? -14.295 -4.683 0.439 1.00 81.56 81 LYS A O 1
ATOM 626 N N . TRP A 1 82 ? -13.775 -6.654 1.380 1.00 81.94 82 TRP A N 1
ATOM 627 C CA . TRP A 1 82 ? -13.489 -7.349 0.113 1.00 81.94 82 TRP A CA 1
ATOM 628 C C . TRP A 1 82 ? -14.683 -7.414 -0.858 1.00 81.94 82 TRP A C 1
ATOM 630 O O . TRP A 1 82 ? -14.495 -7.053 -2.015 1.00 81.94 82 TRP A O 1
ATOM 640 N N . PRO A 1 83 ? -15.916 -7.778 -0.440 1.00 81.69 83 PRO A N 1
ATOM 641 C CA . PRO A 1 83 ? -17.044 -7.846 -1.373 1.00 81.69 83 PRO A CA 1
ATOM 642 C C . PRO A 1 83 ? -17.397 -6.495 -2.004 1.00 81.69 83 PRO A C 1
ATOM 644 O O . PRO A 1 83 ? -17.796 -6.447 -3.160 1.00 81.69 83 PRO A O 1
ATOM 647 N N . ILE A 1 84 ? -17.236 -5.392 -1.261 1.00 81.44 84 ILE A N 1
ATOM 648 C CA . 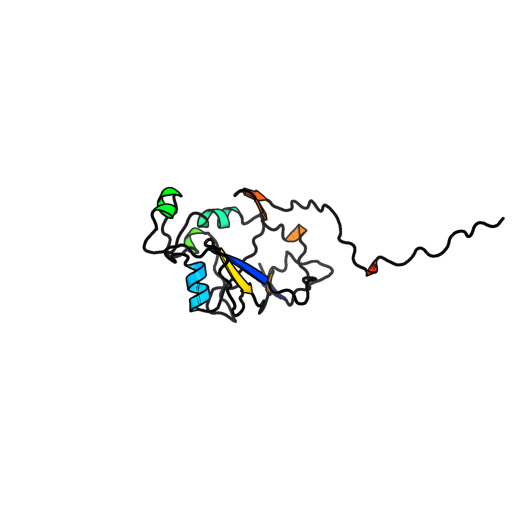ILE A 1 84 ? -17.578 -4.055 -1.764 1.00 81.44 84 ILE A CA 1
ATOM 649 C C . ILE A 1 84 ? -16.468 -3.412 -2.597 1.00 81.44 84 ILE A C 1
ATOM 651 O O . ILE A 1 84 ? -16.737 -2.434 -3.280 1.00 81.44 84 ILE A O 1
ATOM 655 N N . SER A 1 85 ? -15.225 -3.894 -2.512 1.00 76.88 85 SER A N 1
ATOM 656 C CA . SER A 1 85 ? -14.092 -3.267 -3.195 1.00 76.88 85 SER A CA 1
ATOM 657 C C . SER A 1 85 ? -13.880 -3.771 -4.616 1.00 76.88 85 SER A C 1
ATOM 659 O O . SER A 1 85 ? -13.006 -3.250 -5.294 1.00 76.88 85 SER A O 1
ATOM 661 N N . GLY A 1 86 ? -14.588 -4.824 -5.041 1.00 76.44 86 GLY A N 1
ATOM 662 C CA . GLY A 1 86 ? -14.315 -5.536 -6.296 1.00 76.44 86 GLY A CA 1
ATOM 663 C C . GLY A 1 86 ? -12.975 -6.292 -6.319 1.00 76.44 86 GLY A C 1
ATOM 664 O O . GLY A 1 86 ? -12.680 -6.986 -7.289 1.00 76.44 86 GLY A O 1
ATOM 665 N N . MET A 1 87 ? -12.160 -6.199 -5.261 1.00 78.31 87 MET A N 1
ATOM 666 C CA . MET A 1 87 ? -10.841 -6.826 -5.201 1.00 78.31 87 MET A CA 1
ATOM 667 C C . MET A 1 87 ? -10.942 -8.275 -4.718 1.00 78.31 87 MET A C 1
ATOM 669 O O . MET A 1 87 ? -11.548 -8.560 -3.684 1.00 78.31 87 MET A O 1
ATOM 673 N N . THR A 1 88 ? -10.274 -9.191 -5.421 1.00 75.69 88 THR A N 1
ATOM 674 C CA . THR A 1 88 ? -10.187 -10.597 -5.002 1.00 75.69 88 THR A CA 1
ATOM 675 C C . THR A 1 88 ? -9.106 -10.767 -3.925 1.00 75.69 88 THR A C 1
ATOM 677 O O . THR A 1 88 ? -7.942 -10.461 -4.194 1.00 75.69 88 THR A O 1
ATOM 680 N N . PRO A 1 89 ? -9.436 -11.262 -2.716 1.00 71.88 89 PRO A N 1
ATOM 681 C CA . PRO A 1 89 ? -8.441 -11.520 -1.681 1.00 71.88 89 PRO A CA 1
ATOM 682 C C . PRO A 1 89 ? -7.516 -12.679 -2.069 1.00 71.88 89 PRO A C 1
ATOM 684 O O . PRO A 1 89 ? -7.975 -13.729 -2.516 1.00 71.88 89 PRO A O 1
ATOM 687 N N . LEU A 1 90 ? -6.214 -12.529 -1.814 1.00 71.25 90 LEU A N 1
ATOM 688 C CA . LEU A 1 90 ? -5.234 -13.607 -1.961 1.00 71.25 90 LEU A CA 1
ATOM 689 C C . LEU A 1 90 ? -4.689 -14.035 -0.597 1.00 71.25 90 LEU A C 1
ATOM 691 O O . LEU A 1 90 ? -4.256 -13.213 0.214 1.00 71.25 90 LEU A O 1
ATOM 695 N N . GLY A 1 91 ? -4.677 -15.350 -0.362 1.00 65.06 91 GLY A N 1
ATOM 696 C CA . GLY A 1 91 ? -4.124 -15.948 0.851 1.00 65.06 91 GLY A CA 1
ATOM 697 C C . GLY A 1 91 ? -2.672 -15.533 1.096 1.00 65.06 91 GLY A C 1
ATOM 698 O O . GLY A 1 91 ? -1.914 -15.268 0.159 1.00 65.06 91 GLY A O 1
ATOM 699 N N . SER A 1 92 ? -2.262 -15.492 2.360 1.00 61.91 92 SER A N 1
ATOM 700 C CA . SER A 1 92 ? -0.858 -15.373 2.750 1.00 61.91 92 SER A CA 1
ATOM 701 C C . SER A 1 92 ? -0.259 -16.746 3.042 1.00 61.91 92 SER A C 1
ATOM 703 O O . SER A 1 92 ? -0.943 -17.625 3.548 1.00 61.91 92 SER A O 1
ATOM 705 N N . MET A 1 93 ? 1.030 -16.923 2.741 1.00 68.50 93 MET A N 1
ATOM 706 C CA . MET A 1 93 ? 1.779 -18.142 3.086 1.00 68.50 93 MET A CA 1
ATOM 707 C C . MET A 1 93 ? 2.593 -18.021 4.381 1.00 68.50 93 MET A C 1
ATOM 709 O O . MET A 1 93 ? 3.179 -19.003 4.812 1.00 68.50 93 MET A O 1
ATOM 713 N N . LEU A 1 94 ? 2.729 -16.815 4.945 1.00 67.12 94 LEU A N 1
ATOM 714 C CA . LEU A 1 94 ? 3.689 -16.541 6.029 1.00 67.12 94 LEU A CA 1
ATOM 715 C C . LEU A 1 94 ? 3.102 -15.711 7.180 1.00 67.12 94 LEU A C 1
ATOM 717 O O . LEU A 1 94 ? 3.841 -15.368 8.094 1.00 67.12 94 LEU A O 1
ATOM 721 N N . VAL A 1 95 ? 1.826 -15.325 7.088 1.00 64.88 95 VAL A N 1
ATOM 722 C CA . VAL A 1 95 ? 1.109 -14.440 8.031 1.00 64.88 95 VAL A CA 1
ATOM 723 C C . VAL A 1 95 ? -0.372 -14.782 7.987 1.00 64.88 95 VAL A C 1
ATOM 725 O O . VAL A 1 95 ? -0.835 -15.190 6.927 1.00 64.88 95 VAL A O 1
ATOM 728 N N . ALA A 1 96 ? -1.122 -14.601 9.071 1.00 61.19 96 ALA A N 1
ATOM 729 C CA . ALA A 1 96 ? -2.559 -14.873 9.096 1.00 61.19 96 ALA A CA 1
ATOM 730 C C . ALA A 1 96 ? -3.410 -13.830 8.331 1.00 61.19 96 ALA A C 1
ATOM 732 O O . ALA A 1 96 ? -4.358 -14.231 7.654 1.00 61.19 96 ALA A O 1
ATOM 733 N N . PRO A 1 97 ? -3.101 -12.514 8.354 1.00 62.16 97 PRO A N 1
ATOM 734 C CA . PRO A 1 97 ? -3.690 -11.556 7.416 1.00 62.16 97 PRO A CA 1
ATOM 735 C C . PRO A 1 97 ? -3.467 -11.920 5.934 1.00 62.16 97 PRO A C 1
ATOM 737 O O . PRO A 1 97 ? -2.429 -12.443 5.536 1.00 62.16 97 PRO A O 1
ATOM 740 N N . LEU A 1 98 ? -4.428 -11.591 5.073 1.00 58.81 98 LEU A N 1
ATOM 741 C CA . LEU A 1 98 ? -4.327 -11.784 3.618 1.00 58.81 98 LEU A CA 1
ATOM 742 C C . LEU A 1 98 ? -3.272 -10.819 3.028 1.00 58.81 98 LEU A C 1
ATOM 744 O O . LEU A 1 98 ? -3.543 -9.626 3.027 1.00 58.81 98 LEU A O 1
ATOM 748 N N . ARG A 1 99 ? -2.103 -11.342 2.591 1.00 49.03 99 ARG A N 1
ATOM 749 C CA . ARG A 1 99 ? -0.795 -10.697 2.208 1.00 49.03 99 ARG A CA 1
ATOM 750 C C . ARG A 1 99 ? -0.875 -9.272 1.622 1.00 49.03 99 ARG A C 1
ATOM 752 O O . ARG A 1 99 ? -1.767 -9.012 0.829 1.00 49.03 99 ARG A O 1
ATOM 759 N N . VAL A 1 100 ? 0.036 -8.318 1.917 1.00 42.00 100 VAL A N 1
ATOM 760 C CA . VAL A 1 100 ? 1.523 -8.241 1.780 1.00 42.00 100 VAL A CA 1
ATOM 761 C C . VAL A 1 100 ? 2.319 -7.594 2.995 1.00 42.00 100 VAL A C 1
ATOM 763 O O . VAL A 1 100 ? 2.679 -6.429 2.937 1.00 42.00 100 VAL A O 1
ATOM 766 N N . LYS A 1 101 ? 2.638 -8.323 4.091 1.00 37.66 101 LYS A N 1
ATOM 767 C CA . LYS A 1 101 ? 3.807 -8.209 5.062 1.00 37.66 101 LYS A CA 1
ATOM 768 C C . LYS A 1 101 ? 4.016 -6.978 6.062 1.00 37.66 101 LYS A C 1
ATOM 770 O O . LYS A 1 101 ? 3.203 -6.063 6.067 1.00 37.66 101 LYS A O 1
ATOM 775 N N . GLU A 1 102 ? 5.033 -7.027 6.982 1.00 42.25 102 GLU A N 1
ATOM 776 C CA . GLU A 1 102 ? 5.024 -6.783 8.500 1.00 42.25 102 GLU A CA 1
ATOM 777 C C . GLU A 1 102 ? 6.309 -6.097 9.103 1.00 42.25 102 GLU A C 1
ATOM 779 O O . GLU A 1 102 ? 7.055 -5.687 8.245 1.00 42.25 102 GLU A O 1
ATOM 784 N N . LEU A 1 103 ? 6.568 -5.977 10.459 1.00 39.66 103 LEU A N 1
ATOM 785 C CA . LEU A 1 103 ? 7.795 -6.136 11.392 1.00 39.66 103 LEU A CA 1
ATOM 786 C C . LEU A 1 103 ? 7.246 -6.429 12.822 1.00 39.66 103 LEU A C 1
ATOM 788 O O . LEU A 1 103 ? 6.036 -6.463 13.038 1.00 39.66 103 LEU A O 1
ATOM 792 N N . SER A 1 104 ? 8.179 -6.564 13.778 1.00 35.06 104 SER A N 1
ATOM 793 C CA . SER A 1 104 ? 8.099 -6.358 15.236 1.00 35.06 104 SER A CA 1
ATOM 794 C C . SER A 1 104 ? 8.050 -4.873 15.713 1.00 35.06 104 SER A C 1
ATOM 796 O O . SER A 1 104 ? 7.780 -3.966 14.936 1.00 35.06 104 SER A O 1
ATOM 798 N N . ASP A 1 105 ? 8.274 -4.615 17.010 1.00 33.47 105 ASP A N 1
ATOM 799 C CA . ASP A 1 105 ? 7.958 -3.346 17.699 1.00 33.47 105 ASP A CA 1
ATOM 800 C C . ASP A 1 105 ? 9.118 -2.355 17.921 1.00 33.47 105 ASP A C 1
ATOM 802 O O . ASP A 1 105 ? 10.207 -2.763 18.317 1.00 33.47 105 ASP A O 1
ATOM 806 N N . SER A 1 106 ? 8.792 -1.051 17.898 1.00 35.97 106 SER A N 1
ATOM 807 C CA . SER A 1 106 ? 8.879 -0.171 19.089 1.00 35.97 106 SER A CA 1
ATOM 808 C C . SER A 1 106 ? 8.178 1.189 18.847 1.00 35.97 106 SER A C 1
ATOM 810 O O . SER A 1 106 ? 8.723 2.034 18.135 1.00 35.97 106 SER A O 1
ATOM 812 N N . PRO A 1 107 ? 6.970 1.445 19.394 1.00 50.97 107 PRO A N 1
ATOM 813 C CA . PRO A 1 107 ? 6.260 2.706 19.165 1.00 50.97 107 PRO A CA 1
ATOM 814 C C . PRO A 1 107 ? 6.609 3.781 20.210 1.00 50.97 107 PRO A C 1
ATOM 816 O O . PRO A 1 107 ? 6.210 3.687 21.371 1.00 50.97 107 PRO A O 1
ATOM 819 N N . THR A 1 108 ? 7.257 4.870 19.788 1.00 44.56 108 THR A N 1
ATOM 820 C CA . THR A 1 108 ? 7.318 6.125 20.558 1.00 44.56 108 THR A CA 1
ATOM 821 C C . THR A 1 108 ? 6.078 6.987 20.267 1.00 44.56 108 THR A C 1
ATOM 823 O O . THR A 1 108 ? 5.872 7.398 19.122 1.00 44.56 108 THR A O 1
ATOM 826 N N . PRO A 1 109 ? 5.220 7.300 21.261 1.00 48.88 109 PRO A N 1
ATOM 827 C CA . PRO A 1 109 ? 4.066 8.166 21.037 1.00 48.88 109 PRO A CA 1
ATOM 828 C C . PRO A 1 109 ? 4.510 9.630 20.936 1.00 48.88 109 PRO A C 1
ATOM 830 O O . PRO A 1 109 ? 4.764 10.286 21.948 1.00 48.88 109 PRO A O 1
ATOM 833 N N . ILE A 1 110 ? 4.571 10.173 19.719 1.00 43.47 110 ILE A N 1
ATOM 834 C CA . ILE A 1 110 ? 4.681 11.623 19.529 1.00 43.47 110 ILE A CA 1
ATOM 835 C C . ILE A 1 110 ? 3.308 12.236 19.837 1.00 43.47 110 ILE A C 1
ATOM 837 O O . ILE A 1 110 ? 2.264 11.741 19.407 1.00 43.47 110 ILE A O 1
ATOM 841 N N . LYS A 1 111 ? 3.300 13.288 20.660 1.00 36.94 111 LYS A N 1
ATOM 842 C CA . LYS A 1 111 ? 2.106 13.815 21.333 1.00 36.94 111 LYS A CA 1
ATOM 843 C C . LYS A 1 111 ? 1.127 14.459 20.334 1.00 36.94 111 LYS A C 1
ATOM 845 O O . LYS A 1 111 ? 1.204 15.651 20.069 1.00 36.94 111 LYS A O 1
ATOM 850 N N . GLY A 1 112 ? 0.210 13.657 19.785 1.00 51.78 112 GLY A N 1
ATOM 851 C CA . GLY A 1 112 ? -0.773 14.100 18.788 1.00 51.78 112 GLY A CA 1
ATOM 852 C C . GLY A 1 112 ? -1.285 12.973 17.885 1.00 51.78 112 GLY A C 1
ATOM 853 O O . GLY A 1 112 ? -1.022 12.991 16.688 1.00 51.78 112 GLY A O 1
ATOM 854 N N . ALA A 1 113 ? -1.987 11.986 18.463 1.00 64.88 113 ALA A N 1
ATOM 855 C CA . ALA A 1 113 ? -2.736 10.904 17.784 1.00 64.88 113 ALA A CA 1
ATOM 856 C C . ALA A 1 113 ? -1.997 10.071 16.704 1.00 64.88 113 ALA A C 1
ATOM 858 O O . ALA A 1 113 ? -2.617 9.247 16.028 1.00 64.88 113 ALA A O 1
ATOM 859 N N . THR A 1 114 ? -0.686 10.245 16.555 1.00 63.78 114 THR A N 1
ATOM 860 C CA . THR A 1 114 ? 0.140 9.639 15.506 1.00 63.78 114 THR A CA 1
ATOM 861 C C . THR A 1 114 ? 1.028 8.563 16.113 1.00 63.78 114 THR A C 1
ATOM 863 O O . THR A 1 114 ? 1.561 8.728 17.210 1.00 63.78 114 THR A O 1
ATOM 866 N N . MET A 1 115 ? 1.169 7.447 15.408 1.00 70.06 115 MET A N 1
ATOM 867 C CA . MET A 1 115 ? 1.911 6.281 15.854 1.00 70.06 115 MET A CA 1
ATOM 868 C C . MET A 1 115 ? 2.799 5.754 14.733 1.00 70.06 115 MET A C 1
ATOM 870 O O . MET A 1 115 ? 2.358 5.570 13.599 1.00 70.06 115 MET A O 1
ATOM 874 N N . THR A 1 116 ? 4.041 5.467 15.094 1.00 74.94 116 THR A N 1
ATOM 875 C CA . THR A 1 116 ? 5.068 4.948 14.198 1.00 74.94 116 THR A CA 1
ATOM 876 C C . THR A 1 116 ? 5.227 3.451 14.439 1.00 74.94 116 THR A C 1
ATOM 878 O O . THR A 1 116 ? 5.432 3.027 15.576 1.00 74.94 116 THR A O 1
ATOM 881 N N . LEU A 1 117 ? 5.114 2.652 13.378 1.00 75.50 117 LEU A N 1
ATOM 882 C CA . LEU A 1 117 ? 5.342 1.209 13.386 1.00 75.50 117 LEU A CA 1
ATOM 883 C C . LEU A 1 117 ? 6.463 0.883 12.402 1.00 75.50 117 LEU A C 1
ATOM 885 O O . LEU A 1 117 ? 6.375 1.205 11.220 1.00 75.50 117 LEU A O 1
ATOM 889 N N . GLU A 1 118 ? 7.514 0.240 12.884 1.00 77.25 118 GLU A N 1
ATOM 890 C CA . GLU A 1 118 ? 8.602 -0.259 12.045 1.00 77.25 118 GLU A CA 1
ATOM 891 C C . GLU A 1 118 ? 8.147 -1.554 11.318 1.00 77.25 118 GLU A C 1
ATOM 893 O O . GLU A 1 118 ? 7.330 -2.290 11.867 1.00 77.25 118 GLU A O 1
ATOM 898 N N . LEU A 1 119 ? 8.593 -1.814 10.073 1.00 75.38 119 LEU A N 1
ATOM 899 C CA . LEU A 1 119 ? 8.141 -2.890 9.152 1.00 75.38 119 LEU A CA 1
ATOM 900 C C . LEU A 1 119 ? 9.328 -3.715 8.509 1.00 75.38 119 LEU A C 1
ATOM 902 O O . LEU A 1 119 ? 10.133 -3.208 7.730 1.00 75.38 119 LEU A O 1
ATOM 906 N N . LYS A 1 120 ? 9.425 -5.022 8.858 1.00 77.38 120 LYS A N 1
ATOM 907 C CA . LYS A 1 120 ? 10.243 -6.149 8.360 1.00 77.38 120 LYS A CA 1
ATOM 908 C C . LYS A 1 120 ? 9.598 -6.727 7.123 1.00 77.38 120 LYS A C 1
ATOM 910 O O . LYS A 1 120 ? 8.719 -7.599 7.180 1.00 77.38 120 LYS A O 1
ATOM 915 N N . ILE A 1 121 ? 10.147 -6.349 5.985 1.00 79.75 121 ILE A N 1
ATOM 916 C CA . ILE A 1 121 ? 9.842 -7.005 4.725 1.00 79.75 121 ILE A CA 1
ATOM 917 C C . ILE A 1 121 ? 10.296 -8.471 4.805 1.00 79.75 121 ILE A C 1
ATOM 919 O O . ILE A 1 121 ? 11.423 -8.832 4.488 1.00 79.75 121 ILE A O 1
ATOM 923 N N . LEU A 1 122 ? 9.391 -9.343 5.242 1.00 80.62 122 LEU A N 1
ATOM 924 C CA . LEU A 1 122 ? 9.639 -10.778 5.343 1.00 80.62 122 LEU A CA 1
ATOM 925 C C . LEU A 1 122 ? 9.520 -11.473 3.969 1.00 80.62 122 LEU A C 1
ATOM 927 O O . LEU A 1 122 ? 9.952 -12.616 3.846 1.00 80.62 122 LEU A O 1
ATOM 931 N N . ARG A 1 123 ? 8.909 -10.816 2.962 1.00 81.94 123 ARG A N 1
ATOM 932 C CA . ARG A 1 123 ? 8.873 -11.181 1.526 1.00 81.94 123 ARG A CA 1
ATOM 933 C C . ARG A 1 123 ? 8.110 -10.128 0.709 1.00 81.94 123 ARG A C 1
ATOM 935 O O . ARG A 1 123 ? 7.113 -9.612 1.201 1.00 81.94 123 ARG A O 1
ATOM 942 N N . VAL A 1 124 ? 8.489 -9.904 -0.551 1.00 83.62 124 VAL A N 1
ATOM 943 C CA . VAL A 1 124 ? 7.720 -9.088 -1.513 1.00 83.62 124 VAL A CA 1
ATOM 944 C C . VAL A 1 124 ? 7.152 -9.972 -2.625 1.00 83.62 124 VAL A C 1
ATOM 946 O O . VAL A 1 124 ? 7.764 -10.968 -3.016 1.00 83.62 124 VAL A O 1
ATOM 949 N N . TYR A 1 125 ? 5.965 -9.618 -3.116 1.00 83.50 125 TYR A N 1
ATOM 950 C CA . TYR A 1 125 ? 5.306 -10.242 -4.261 1.00 83.50 125 TYR A CA 1
ATOM 951 C C . TYR A 1 125 ? 5.034 -9.167 -5.304 1.00 83.50 125 TYR A C 1
ATOM 953 O O . TYR A 1 125 ? 4.496 -8.118 -4.967 1.00 83.50 125 TYR A O 1
ATOM 961 N N . VAL A 1 126 ? 5.418 -9.434 -6.549 1.00 84.81 126 VAL A N 1
ATOM 962 C CA . VAL A 1 126 ? 5.327 -8.478 -7.660 1.00 84.81 126 VAL A CA 1
ATOM 963 C C . VAL A 1 126 ? 4.726 -9.201 -8.857 1.00 84.81 126 VAL A C 1
ATOM 965 O O . VAL A 1 126 ? 5.199 -10.293 -9.201 1.00 84.81 126 VAL A O 1
ATOM 968 N N . ASP A 1 127 ? 3.689 -8.624 -9.470 1.00 85.06 127 ASP A N 1
ATOM 969 C CA . ASP A 1 127 ? 3.151 -9.131 -10.735 1.00 85.06 127 ASP A CA 1
ATOM 970 C C . ASP A 1 127 ? 4.233 -9.051 -11.820 1.00 85.06 127 ASP A C 1
ATOM 972 O O . ASP A 1 127 ? 5.004 -8.094 -11.890 1.00 85.06 127 ASP A O 1
ATOM 976 N N . ASN A 1 128 ? 4.342 -10.087 -12.643 1.00 85.00 128 ASN A N 1
ATOM 977 C CA . ASN A 1 128 ? 5.416 -10.179 -13.626 1.00 85.00 128 ASN A CA 1
ATOM 978 C C . ASN A 1 128 ? 5.376 -9.057 -14.681 1.00 85.00 128 ASN A C 1
ATOM 980 O O . ASN A 1 128 ? 6.431 -8.702 -15.200 1.00 85.00 128 ASN A O 1
ATOM 984 N N . SER A 1 129 ? 4.208 -8.463 -14.952 1.00 87.00 129 SER A N 1
ATOM 985 C CA . SER A 1 129 ? 4.051 -7.380 -15.936 1.00 87.00 129 SER A CA 1
ATOM 986 C C . SER A 1 129 ? 4.763 -6.075 -15.558 1.00 87.00 129 SER A C 1
ATOM 988 O O . SER A 1 129 ? 5.230 -5.366 -16.447 1.00 87.00 129 SER A O 1
ATOM 990 N N . ILE A 1 130 ? 4.917 -5.772 -14.262 1.00 87.88 130 ILE A N 1
ATOM 991 C CA . ILE A 1 130 ? 5.487 -4.496 -13.784 1.00 87.88 130 ILE A CA 1
ATOM 992 C C . ILE A 1 130 ? 7.001 -4.552 -13.512 1.00 87.88 130 ILE A C 1
ATOM 994 O O . ILE A 1 130 ? 7.575 -3.645 -12.906 1.00 87.88 130 ILE A O 1
ATOM 998 N N . ARG A 1 131 ? 7.675 -5.627 -13.931 1.00 86.38 131 ARG A N 1
ATOM 999 C CA . ARG A 1 131 ? 9.123 -5.817 -13.742 1.00 86.38 131 ARG A CA 1
ATOM 1000 C C . ARG A 1 131 ? 9.932 -5.135 -14.841 1.00 86.38 131 ARG A C 1
ATOM 1002 O O . ARG A 1 131 ? 9.462 -4.982 -15.971 1.00 86.38 131 ARG A O 1
ATOM 1009 N N . LYS A 1 132 ? 11.171 -4.756 -14.523 1.00 83.38 132 LYS A N 1
ATOM 1010 C CA . LYS A 1 132 ? 12.146 -4.353 -15.545 1.00 83.38 132 LYS A CA 1
ATOM 1011 C C . LYS A 1 132 ? 12.580 -5.571 -16.353 1.00 83.38 132 LYS A C 1
ATOM 1013 O O . LYS A 1 132 ? 12.869 -6.616 -15.777 1.00 83.38 132 LYS A O 1
ATOM 1018 N N . ASP A 1 133 ? 12.681 -5.409 -17.667 1.00 78.75 133 ASP A N 1
ATOM 1019 C CA . ASP A 1 133 ? 13.040 -6.499 -18.583 1.00 78.75 133 ASP A CA 1
ATOM 1020 C C . ASP A 1 133 ? 14.505 -6.933 -18.394 1.00 78.75 133 ASP A C 1
ATOM 1022 O O . ASP A 1 133 ? 14.815 -8.119 -18.377 1.00 78.75 133 ASP A O 1
ATOM 1026 N N . GLU A 1 134 ? 15.392 -5.970 -18.130 1.00 76.44 134 GLU A N 1
ATOM 1027 C CA . GLU A 1 134 ? 16.826 -6.181 -17.869 1.00 76.44 134 GLU A CA 1
ATOM 1028 C C . GLU A 1 134 ? 17.130 -6.695 -16.446 1.00 76.44 134 GLU A C 1
ATOM 1030 O O . GLU A 1 134 ? 18.221 -7.198 -16.174 1.00 76.44 134 GLU A O 1
ATOM 1035 N N . ARG A 1 135 ? 16.196 -6.522 -15.498 1.00 76.00 135 ARG A N 1
ATOM 1036 C CA . ARG A 1 135 ? 16.403 -6.753 -14.056 1.00 76.00 135 ARG A CA 1
ATOM 1037 C C . ARG A 1 135 ? 15.134 -7.308 -13.407 1.00 76.00 135 ARG A C 1
ATOM 1039 O O . ARG A 1 135 ? 14.300 -6.563 -12.896 1.00 76.00 135 ARG A O 1
ATOM 1046 N N . ILE A 1 136 ? 15.021 -8.637 -13.387 1.00 71.81 136 ILE A N 1
ATOM 1047 C CA . ILE A 1 136 ? 13.861 -9.394 -12.873 1.00 71.81 136 ILE A CA 1
ATOM 1048 C C . ILE A 1 136 ? 13.551 -9.157 -11.376 1.00 71.81 136 ILE A C 1
ATOM 1050 O O . ILE A 1 136 ? 12.446 -9.440 -10.908 1.00 71.81 136 ILE A O 1
ATOM 1054 N N . ASP A 1 137 ? 14.531 -8.645 -10.630 1.00 77.75 137 ASP A N 1
ATOM 1055 C CA . ASP A 1 137 ? 14.495 -8.255 -9.218 1.00 77.75 137 ASP A CA 1
ATOM 1056 C C . ASP A 1 137 ? 14.087 -6.784 -8.995 1.00 77.75 137 ASP A C 1
ATOM 1058 O O . ASP A 1 137 ? 13.987 -6.338 -7.850 1.00 77.75 137 ASP A O 1
ATOM 1062 N N . CYS A 1 138 ? 13.847 -6.024 -10.066 1.00 81.38 138 CYS A N 1
ATOM 1063 C CA . CYS A 1 138 ? 13.497 -4.608 -10.027 1.00 81.38 138 CYS A CA 1
ATOM 1064 C C . CYS A 1 138 ? 12.090 -4.348 -10.583 1.00 81.38 138 CYS A C 1
ATOM 1066 O O . CYS A 1 138 ? 11.678 -4.907 -11.601 1.00 81.38 138 CYS A O 1
ATOM 1068 N N . ILE A 1 139 ? 11.372 -3.421 -9.949 1.00 86.00 139 ILE A N 1
ATOM 1069 C CA . ILE A 1 139 ? 10.108 -2.877 -10.463 1.00 86.00 139 ILE A CA 1
ATOM 1070 C C . ILE A 1 139 ? 10.434 -1.776 -11.485 1.00 86.00 139 ILE A C 1
ATOM 1072 O O . ILE A 1 139 ? 11.339 -0.964 -11.269 1.00 86.00 139 ILE A O 1
ATOM 1076 N N . GLY A 1 140 ? 9.723 -1.758 -12.613 1.00 87.56 140 GLY A N 1
ATOM 1077 C CA . GLY A 1 140 ? 9.732 -0.635 -13.548 1.00 87.56 140 GLY A CA 1
ATOM 1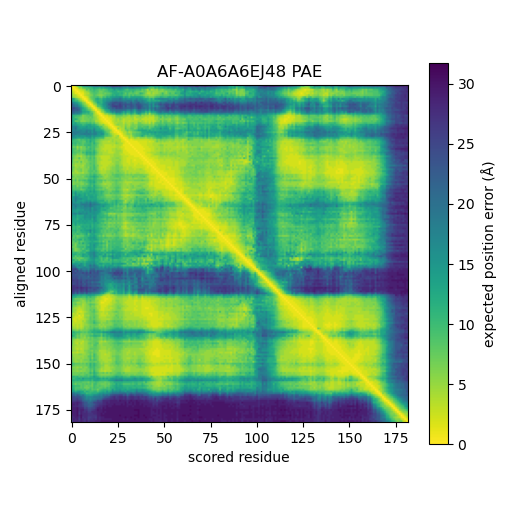078 C C . GLY A 1 140 ? 8.709 0.405 -13.084 1.00 87.56 140 GLY A C 1
ATOM 1079 O O . GLY A 1 140 ? 7.526 0.074 -13.096 1.00 87.56 140 GLY A O 1
ATOM 1080 N N . PRO A 1 141 ? 9.109 1.623 -12.664 1.00 85.88 141 PRO A N 1
ATOM 1081 C CA . PRO A 1 141 ? 8.166 2.611 -12.131 1.00 85.88 141 PRO A CA 1
ATOM 1082 C C . PRO A 1 141 ? 7.108 2.999 -13.168 1.00 85.88 141 PRO A C 1
ATOM 1084 O O . PRO A 1 141 ? 5.935 3.066 -12.829 1.00 85.88 141 PRO A O 1
ATOM 1087 N N . ASP A 1 142 ? 7.513 3.123 -14.431 1.00 88.06 142 ASP A N 1
ATOM 1088 C CA . ASP A 1 142 ? 6.652 3.461 -15.570 1.00 88.06 142 ASP A CA 1
ATOM 1089 C C . ASP A 1 142 ? 5.618 2.355 -15.868 1.00 88.06 142 ASP A C 1
ATOM 1091 O O . ASP A 1 142 ? 4.458 2.630 -16.153 1.00 88.06 142 ASP A O 1
ATOM 1095 N N . LYS A 1 143 ? 6.004 1.076 -15.716 1.00 88.50 143 LYS A N 1
ATOM 1096 C CA . LYS A 1 143 ? 5.081 -0.068 -15.859 1.00 88.50 143 LYS A CA 1
ATOM 1097 C C . LYS A 1 143 ? 4.151 -0.242 -14.655 1.00 88.50 143 LYS A C 1
ATOM 1099 O O . LYS A 1 143 ? 3.087 -0.839 -14.787 1.00 88.50 143 LYS A O 1
ATOM 1104 N N . TRP A 1 144 ? 4.590 0.187 -13.472 1.00 90.06 144 TRP A N 1
ATOM 1105 C CA . TRP A 1 144 ? 3.829 0.070 -12.230 1.00 90.06 144 TRP A CA 1
ATOM 1106 C C . TRP A 1 144 ? 2.827 1.217 -12.053 1.00 90.06 144 TRP A C 1
ATOM 1108 O O . TRP A 1 144 ? 1.728 0.970 -11.563 1.00 90.06 144 TRP A O 1
ATOM 1118 N N . ASP A 1 145 ? 3.203 2.433 -12.457 1.00 90.81 145 ASP A N 1
ATOM 1119 C CA . ASP A 1 145 ? 2.422 3.670 -12.346 1.00 90.81 145 ASP A CA 1
ATOM 1120 C C . ASP A 1 145 ? 1.751 3.834 -10.961 1.00 90.81 145 ASP A C 1
ATOM 1122 O O . ASP A 1 145 ? 0.528 3.736 -10.836 1.00 90.81 145 ASP A O 1
ATOM 1126 N N . PRO A 1 146 ? 2.538 3.974 -9.874 1.00 90.25 146 PRO A N 1
ATOM 1127 C CA . PRO A 1 146 ? 2.026 4.013 -8.506 1.00 90.25 146 PRO A CA 1
ATOM 1128 C C . PRO A 1 146 ? 1.088 5.193 -8.235 1.00 90.25 146 PRO A C 1
ATOM 1130 O O . PRO A 1 146 ? 1.339 6.314 -8.671 1.00 90.25 146 PRO A O 1
ATOM 1133 N N . ILE A 1 147 ? 0.072 4.963 -7.396 1.00 88.56 147 ILE A N 1
ATOM 1134 C CA . ILE A 1 147 ? -0.732 6.053 -6.828 1.00 88.56 147 ILE A CA 1
ATOM 1135 C C . ILE A 1 147 ? 0.089 6.834 -5.802 1.00 88.56 147 ILE A C 1
ATOM 1137 O O . ILE A 1 147 ? 0.526 6.287 -4.787 1.00 88.56 147 ILE A O 1
ATOM 1141 N N . ILE A 1 148 ? 0.173 8.143 -6.010 1.00 88.56 148 ILE A N 1
ATOM 1142 C CA . ILE A 1 148 ? 0.577 9.133 -5.015 1.00 88.56 148 ILE A CA 1
ATOM 1143 C C . ILE A 1 148 ? -0.690 9.823 -4.496 1.00 88.56 148 ILE A C 1
ATOM 1145 O O . ILE A 1 148 ? -1.550 10.227 -5.277 1.00 88.56 148 ILE A O 1
ATOM 1149 N N . VAL A 1 149 ? -0.820 9.962 -3.174 1.00 84.12 149 VAL A N 1
ATOM 1150 C CA . VAL A 1 149 ? -1.907 10.737 -2.553 1.00 84.12 149 VAL A CA 1
ATOM 1151 C C . VAL A 1 149 ? -1.376 12.112 -2.172 1.00 84.12 149 VAL A C 1
ATOM 1153 O O . VAL A 1 149 ? -0.453 12.207 -1.365 1.00 84.12 149 VAL A O 1
ATOM 1156 N N . SER A 1 150 ? -1.985 13.170 -2.701 1.00 86.19 150 SER A N 1
ATOM 1157 C CA . SER A 1 150 ? -1.6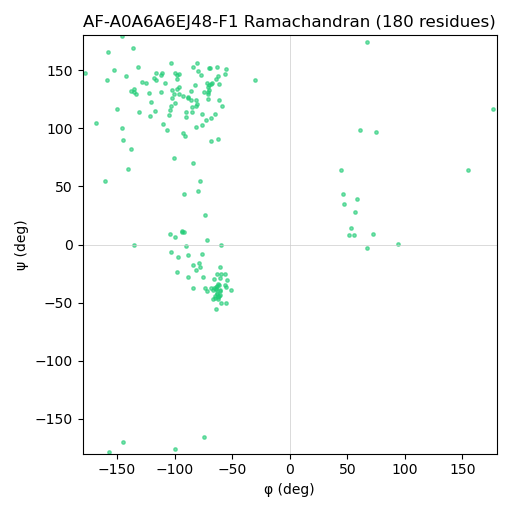83 14.557 -2.330 1.00 86.19 150 SER A CA 1
ATOM 1158 C C . SER A 1 150 ? -2.992 15.319 -2.150 1.00 86.19 150 SER A C 1
ATOM 1160 O O . SER A 1 150 ? -3.890 15.180 -2.968 1.00 86.19 150 SER A O 1
ATOM 1162 N N . PHE A 1 151 ? -3.150 16.052 -1.044 1.00 87.31 151 PHE A N 1
ATOM 1163 C CA . PHE A 1 151 ? -4.361 16.834 -0.722 1.00 87.31 151 PHE A CA 1
ATOM 1164 C C . PHE A 1 151 ? -5.717 16.100 -0.894 1.00 87.31 151 PHE A C 1
ATOM 1166 O O . PHE A 1 151 ? -6.731 16.722 -1.186 1.00 87.31 151 PHE A O 1
ATOM 1173 N N . GLN A 1 152 ? -5.755 14.790 -0.608 1.00 85.00 152 GLN A N 1
ATOM 1174 C CA . GLN A 1 152 ? -6.908 13.877 -0.791 1.00 85.00 152 GLN A CA 1
ATOM 1175 C C . GLN A 1 152 ? -7.239 13.500 -2.249 1.00 85.00 152 GLN A C 1
ATOM 1177 O O . GLN A 1 152 ? -8.229 12.812 -2.491 1.00 85.00 152 GLN A O 1
ATOM 1182 N N . GLU A 1 153 ? -6.386 13.861 -3.201 1.00 86.56 153 GLU A N 1
ATOM 1183 C CA . GLU A 1 153 ? -6.474 13.476 -4.609 1.00 86.56 153 GLU A CA 1
ATOM 1184 C C . GLU A 1 153 ? -5.463 12.365 -4.942 1.00 86.56 153 GLU A C 1
ATOM 1186 O O . GLU A 1 153 ? -4.443 12.199 -4.263 1.00 86.56 153 GLU A O 1
ATOM 1191 N N . PHE A 1 154 ? -5.752 11.595 -5.995 1.00 90.00 154 PHE A N 1
ATOM 1192 C CA . PHE A 1 154 ? -4.862 10.561 -6.525 1.00 90.00 154 PHE A CA 1
ATOM 1193 C C . PHE A 1 154 ? -4.118 11.070 -7.760 1.00 90.00 154 PHE A C 1
ATOM 1195 O O . PHE A 1 154 ? -4.74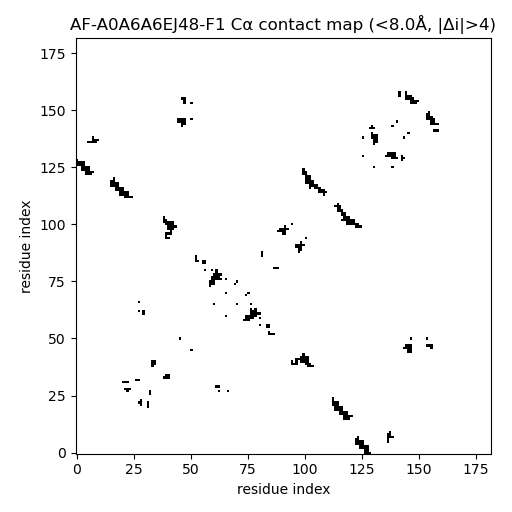3 11.521 -8.716 1.00 90.00 154 PHE A O 1
ATOM 1202 N N . TYR A 1 155 ? -2.800 10.904 -7.756 1.00 89.62 155 TYR A N 1
ATOM 1203 C CA . TYR A 1 155 ? -1.897 11.201 -8.864 1.00 89.62 155 TYR A CA 1
ATOM 1204 C C . TYR A 1 155 ? -1.201 9.908 -9.313 1.00 89.62 155 TYR A C 1
ATOM 1206 O O . TYR A 1 155 ? -0.891 9.059 -8.475 1.00 89.62 155 TYR A O 1
ATOM 1214 N N . GLY A 1 156 ? -0.966 9.754 -10.617 1.00 90.12 156 GLY A N 1
ATOM 1215 C CA . GLY A 1 156 ? -0.061 8.741 -11.179 1.00 90.12 156 GLY A CA 1
ATOM 1216 C C . GLY A 1 156 ? 1.304 9.346 -11.519 1.00 90.12 156 GLY A C 1
ATOM 1217 O O . GLY A 1 156 ? 1.542 10.529 -11.267 1.00 90.12 156 GLY A O 1
ATOM 1218 N N . LEU A 1 157 ? 2.190 8.549 -12.115 1.00 89.31 157 LEU A N 1
ATOM 1219 C CA . LEU A 1 157 ? 3.430 9.041 -12.722 1.00 89.31 157 LEU A CA 1
ATOM 1220 C C . LEU A 1 157 ? 3.242 9.440 -14.189 1.00 89.31 157 LEU A C 1
ATOM 1222 O O . LEU A 1 157 ? 4.004 10.275 -14.666 1.00 89.31 157 LEU A O 1
ATOM 1226 N N . ASP A 1 158 ? 2.291 8.829 -14.906 1.00 84.31 158 ASP A N 1
ATOM 1227 C CA . ASP A 1 158 ? 2.009 9.086 -16.334 1.00 84.31 158 ASP A CA 1
ATOM 1228 C C . ASP A 1 158 ? 3.287 9.136 -17.203 1.00 84.31 158 ASP A C 1
ATOM 1230 O O . ASP A 1 158 ? 3.519 10.050 -17.994 1.00 84.31 158 ASP A O 1
ATOM 1234 N N . ASN A 1 159 ? 4.200 8.185 -16.956 1.00 79.62 159 ASN A N 1
ATOM 1235 C CA . ASN A 1 159 ? 5.534 8.069 -17.574 1.00 79.62 159 ASN A CA 1
ATOM 1236 C C . ASN A 1 159 ? 6.423 9.339 -17.489 1.00 79.62 159 ASN A C 1
ATOM 1238 O O . ASN A 1 159 ? 7.449 9.443 -18.168 1.00 79.62 159 ASN A O 1
ATOM 1242 N N . SER A 1 160 ? 6.069 10.307 -16.638 1.00 82.38 160 SER A N 1
ATOM 1243 C CA . SER A 1 160 ? 6.698 11.627 -16.544 1.00 82.38 160 SER A CA 1
ATOM 1244 C C . SER A 1 160 ? 7.954 11.600 -15.668 1.00 82.38 160 SER A C 1
ATOM 1246 O O . SER A 1 16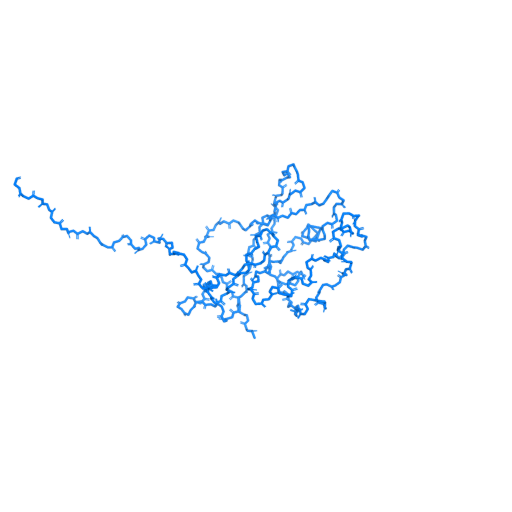0 ? 8.008 12.133 -14.557 1.00 82.38 160 SER A O 1
ATOM 1248 N N . ARG A 1 161 ? 9.011 10.954 -16.173 1.00 83.88 161 ARG A N 1
ATOM 1249 C CA . ARG A 1 161 ? 10.310 10.860 -15.491 1.00 83.88 161 ARG A CA 1
ATOM 1250 C C . ARG A 1 161 ? 11.065 12.195 -15.517 1.00 83.88 161 ARG A C 1
ATOM 1252 O O . ARG A 1 161 ? 11.664 12.550 -16.527 1.00 83.88 161 ARG A O 1
ATOM 1259 N N . ILE A 1 162 ? 11.133 12.862 -14.364 1.00 86.31 162 ILE A N 1
ATOM 1260 C CA . ILE A 1 162 ? 11.800 14.167 -14.192 1.00 86.31 162 ILE A CA 1
ATOM 1261 C C . ILE A 1 162 ? 13.328 14.082 -14.382 1.00 86.31 162 ILE A C 1
ATOM 1263 O O . ILE A 1 162 ? 13.910 14.906 -15.079 1.00 86.31 162 ILE A O 1
ATOM 1267 N N . ALA A 1 163 ? 13.994 13.095 -13.770 1.00 83.50 163 ALA A N 1
ATOM 1268 C CA . ALA A 1 163 ? 15.445 12.904 -13.867 1.00 83.50 163 ALA A CA 1
ATOM 1269 C C . ALA A 1 163 ? 15.857 11.454 -13.546 1.00 83.50 163 ALA A C 1
ATOM 1271 O O . ALA A 1 163 ? 15.083 10.683 -12.974 1.00 83.50 163 ALA A O 1
ATOM 1272 N N . LYS A 1 164 ? 17.100 11.090 -13.884 1.00 83.06 164 LYS A N 1
ATOM 1273 C CA . LYS A 1 164 ? 17.778 9.880 -13.389 1.00 83.06 164 LYS A CA 1
ATOM 1274 C C . LYS A 1 164 ? 18.656 10.272 -12.194 1.00 83.06 164 LYS A C 1
ATOM 1276 O O . LYS A 1 164 ? 19.359 11.274 -12.263 1.00 83.06 164 LYS A O 1
ATOM 1281 N N . ILE A 1 165 ? 18.633 9.488 -11.115 1.00 79.00 165 ILE A N 1
ATOM 1282 C CA . ILE A 1 165 ? 19.561 9.675 -9.988 1.00 79.00 165 ILE A CA 1
ATOM 1283 C C . ILE A 1 165 ? 20.969 9.273 -10.440 1.00 79.00 165 ILE A C 1
ATOM 1285 O O . ILE A 1 165 ? 21.141 8.198 -11.016 1.00 79.00 165 ILE A O 1
ATOM 1289 N N . LEU A 1 166 ? 21.965 10.112 -10.144 1.00 76.00 166 LEU A N 1
ATOM 1290 C CA . LEU A 1 166 ? 23.373 9.799 -10.381 1.00 76.00 166 LEU A CA 1
ATOM 1291 C C . LEU A 1 166 ? 23.799 8.617 -9.501 1.00 76.00 166 LEU A C 1
ATOM 1293 O O . LEU A 1 166 ? 23.866 8.721 -8.277 1.00 76.00 166 LEU A O 1
ATOM 1297 N N . THR A 1 167 ? 24.095 7.484 -10.131 1.00 65.56 167 THR A N 1
ATOM 1298 C CA . THR A 1 167 ? 24.700 6.319 -9.478 1.00 65.56 167 THR A CA 1
ATOM 1299 C C . THR A 1 167 ? 26.203 6.336 -9.728 1.00 65.56 167 THR A C 1
ATOM 1301 O O . THR A 1 167 ? 26.622 6.508 -10.869 1.00 65.56 167 THR A O 1
ATOM 1304 N N . GLY A 1 168 ? 27.019 6.118 -8.689 1.00 48.41 168 GLY A N 1
ATOM 1305 C CA . GLY A 1 168 ? 28.483 6.316 -8.718 1.00 48.41 168 GLY A CA 1
ATOM 1306 C C . GLY A 1 168 ? 29.291 5.489 -9.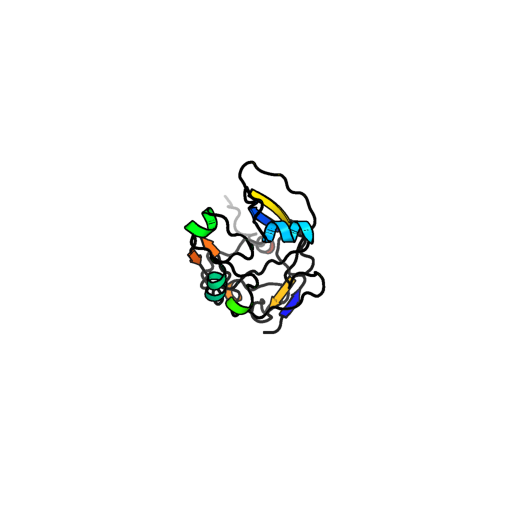734 1.00 48.41 168 GLY A C 1
ATOM 1307 O O . GLY A 1 168 ? 30.503 5.647 -9.813 1.00 48.41 168 GLY A O 1
ATOM 1308 N N . SER A 1 169 ? 28.642 4.634 -10.524 1.00 52.00 169 SER A N 1
ATOM 1309 C CA . SER A 1 169 ? 29.209 3.946 -11.687 1.00 52.00 169 SER A CA 1
ATOM 1310 C C . SER A 1 169 ? 29.355 4.826 -12.941 1.00 52.00 169 SER A C 1
ATOM 1312 O O . SER A 1 169 ? 29.942 4.363 -13.909 1.00 52.00 169 SER A O 1
ATOM 1314 N N . GLU A 1 170 ? 28.831 6.058 -12.949 1.00 48.59 170 GLU A N 1
ATOM 1315 C CA . GLU A 1 170 ? 28.938 7.004 -14.083 1.00 48.59 170 GLU A CA 1
ATOM 1316 C C . GLU A 1 170 ? 30.040 8.073 -13.895 1.00 48.59 170 GLU A C 1
ATOM 1318 O O . GLU A 1 170 ? 30.186 8.963 -14.726 1.00 48.59 170 GLU A O 1
ATOM 1323 N N . VAL A 1 171 ?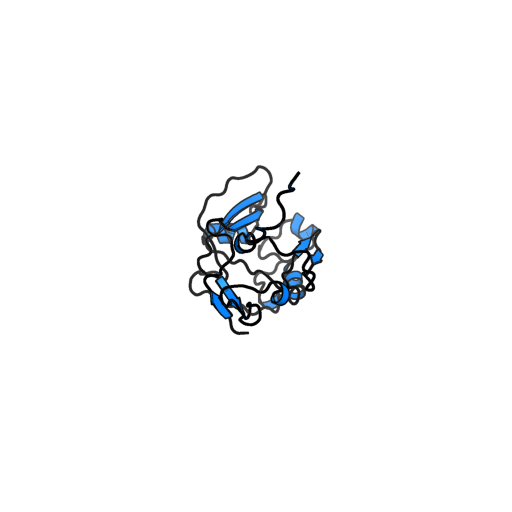 30.856 7.985 -12.833 1.00 47.28 171 VAL A N 1
ATOM 1324 C CA . VAL A 1 171 ? 32.010 8.881 -12.600 1.00 47.28 171 VAL A CA 1
ATOM 1325 C C . VAL A 1 171 ? 33.316 8.185 -13.005 1.00 47.28 171 VAL A C 1
ATOM 1327 O O . VAL A 1 171 ? 34.069 7.700 -12.161 1.00 47.28 171 VAL A O 1
ATOM 1330 N N . ARG A 1 172 ? 33.518 8.089 -14.324 1.00 43.12 172 ARG A N 1
ATOM 1331 C CA . ARG A 1 172 ? 34.727 7.720 -15.099 1.00 43.12 172 ARG A CA 1
ATOM 1332 C C . ARG A 1 172 ? 34.250 7.718 -16.560 1.00 43.12 172 ARG A C 1
ATOM 1334 O O . ARG A 1 172 ? 33.339 6.965 -16.871 1.00 43.12 172 ARG A O 1
ATOM 1341 N N . ASP A 1 173 ? 34.728 8.552 -17.470 1.00 43.28 173 ASP A N 1
ATOM 1342 C CA . ASP A 1 173 ? 36.074 9.101 -17.639 1.00 43.28 173 ASP A CA 1
ATOM 1343 C C . ASP A 1 173 ? 35.996 10.566 -18.105 1.00 43.28 173 ASP A C 1
ATOM 1345 O O . ASP A 1 173 ? 35.074 10.933 -18.825 1.00 43.28 173 ASP A O 1
ATOM 1349 N N . ASN A 1 174 ? 36.941 11.385 -17.652 1.00 41.19 174 ASN A N 1
ATOM 1350 C CA . ASN A 1 174 ? 37.258 12.717 -18.177 1.00 41.19 174 ASN A CA 1
ATOM 1351 C C . ASN A 1 174 ? 38.683 13.053 -17.701 1.00 41.19 174 ASN A C 1
ATOM 1353 O O . ASN A 1 174 ? 38.933 14.025 -16.987 1.00 41.19 174 ASN A O 1
ATOM 1357 N N . SER A 1 175 ? 39.615 12.155 -18.018 1.00 46.31 175 SER A N 1
ATOM 1358 C CA . SER A 1 175 ? 41.043 12.448 -18.001 1.00 46.31 175 SER A CA 1
ATOM 1359 C C . SER A 1 175 ? 41.507 12.764 -19.423 1.00 46.31 175 SER A C 1
ATOM 1361 O O . SER A 1 175 ? 41.050 12.121 -20.362 1.00 46.31 175 SER A O 1
ATOM 1363 N N . LEU A 1 176 ? 42.433 13.725 -19.536 1.00 47.94 176 LEU A N 1
ATOM 1364 C CA . LEU A 1 176 ? 42.968 14.296 -20.782 1.00 47.94 176 LEU A CA 1
ATOM 1365 C C . LEU A 1 176 ? 41.996 15.255 -21.499 1.00 47.94 176 LEU A C 1
ATOM 1367 O O . LEU A 1 176 ? 41.135 14.838 -22.261 1.00 47.94 176 LEU A O 1
ATOM 1371 N N . ASP A 1 177 ? 42.169 16.558 -21.258 1.00 42.16 177 ASP A N 1
ATOM 1372 C CA . ASP A 1 177 ? 42.829 17.403 -22.262 1.00 42.16 177 ASP A CA 1
ATOM 1373 C C . ASP A 1 177 ? 43.404 18.699 -21.643 1.00 42.16 177 ASP A C 1
ATOM 1375 O O . ASP A 1 177 ? 42.823 19.291 -20.737 1.00 42.16 177 ASP A O 1
ATOM 1379 N N . GLU A 1 178 ? 44.582 19.077 -22.154 1.00 39.59 178 GLU A N 1
ATOM 1380 C CA . GLU A 1 178 ? 45.318 20.353 -22.023 1.00 39.59 178 GLU A CA 1
ATOM 1381 C C . GLU A 1 178 ? 45.784 20.854 -20.629 1.00 39.59 178 GLU A C 1
ATOM 1383 O O . GLU A 1 178 ? 45.104 21.596 -19.920 1.00 39.59 178 GLU A O 1
ATOM 1388 N N . GLU A 1 179 ? 47.068 20.601 -20.323 1.00 46.81 179 GLU A N 1
ATOM 1389 C CA . GLU A 1 179 ? 47.893 21.596 -19.615 1.00 46.81 179 GLU A CA 1
ATOM 1390 C C . GLU A 1 179 ? 48.194 22.775 -20.565 1.00 46.81 179 GLU A C 1
ATOM 1392 O O . GLU A 1 179 ? 48.672 22.539 -21.681 1.00 46.81 179 GLU A O 1
ATOM 1397 N N . PRO A 1 180 ? 48.007 24.043 -20.154 1.00 41.59 180 PRO A N 1
ATOM 1398 C CA . PRO A 1 180 ? 48.446 25.179 -20.951 1.00 41.59 180 PRO A CA 1
ATOM 1399 C C . PRO A 1 180 ? 49.967 25.348 -20.841 1.00 41.59 180 PRO A C 1
ATOM 1401 O O . PRO A 1 180 ? 50.501 25.718 -19.796 1.00 41.59 180 PRO A O 1
ATOM 1404 N N . SER A 1 181 ? 50.669 25.114 -21.949 1.00 45.78 181 SER A N 1
ATOM 1405 C CA . SER A 1 181 ? 52.068 25.520 -22.101 1.00 45.78 181 SER A CA 1
ATOM 1406 C C . SER A 1 181 ? 52.161 26.998 -22.492 1.00 45.78 181 SER A C 1
ATOM 1408 O O . SER A 1 181 ? 51.677 27.348 -23.570 1.00 45.78 181 SER A O 1
ATOM 1410 N N . ILE A 1 182 ? 52.813 27.805 -21.639 1.00 43.62 182 ILE A N 1
ATOM 1411 C CA . ILE A 1 182 ? 53.647 29.021 -21.866 1.00 43.62 182 ILE A CA 1
ATOM 1412 C C . ILE A 1 182 ? 53.607 29.906 -20.611 1.00 43.62 182 ILE A C 1
ATOM 1414 O O . ILE A 1 182 ? 52.514 30.406 -20.266 1.00 43.62 182 ILE A O 1
#

Secondary structure (DSSP, 8-state):
--EEEE----S-TTPPEEEEEE--TT---HHHHHHHHHS-------BGGGHHHHHHHHTEE--SSPPHHHHHTT-EE-S-SHHHH-PPP---SSSSSSSS---------BTTTEEEEEE----EEEEGGGB-SS-TTSB-HHHH-BPEEETTEEE--TT--------GGG------------

InterPro domains:
  IPR012349 FMN-binding split barrel [G3DSA:2.30.110.10] (3-155)

Radius of gyration: 21.58 Å; Cα contacts (8 Å, |Δi|>4): 251; chains: 1; bounding box: 74×47×44 Å

Solvent-accessible surface area (backbone atoms only — not comparable to full-atom values): 11612 Å² total; per-residue (Å²): 139,59,68,46,78,42,79,58,67,63,94,60,86,89,66,74,43,72,49,78,46,58,47,45,98,83,59,75,29,67,67,53,53,45,32,70,74,66,55,44,45,56,60,84,84,57,32,44,93,50,46,69,40,53,55,64,48,64,54,50,36,64,49,95,73,75,54,71,68,48,50,76,72,59,40,43,78,39,81,66,60,49,83,72,28,78,52,82,88,52,84,41,96,87,48,91,59,62,56,43,45,28,34,71,90,71,70,66,76,55,96,70,55,40,38,48,39,48,31,44,79,83,62,46,75,44,52,62,84,27,38,29,91,94,36,86,44,32,76,26,64,69,65,42,24,48,56,44,79,54,99,94,42,83,40,61,49,84,73,64,76,88,76,80,81,91,55,85,86,70,81,72,86,88,77,89,82,81,84,85,87,130